Protein 8S4E (pdb70)

Nearest PDB structures (foldseek):
  1rjj-assembly1_B  TM=7.702E-01  e=9.246E-14  Arabidopsis thaliana
  1q53-assembly1_B  TM=8.205E-01  e=3.947E-10  Arabidopsis thaliana
  5b0d-assembly1_B  TM=8.545E-01  e=2.606E-09  Cannabis sativa
  2qyc-assembly1_A  TM=8.093E-01  e=1.841E-08  Bordetella bronchiseptica RB50
  3bgu-assembly1_A  TM=8.408E-01  e=7.088E-08  Thermobifida fusca YX

Secondary structure (DSSP, 8-state):
--EEEEEEEEE-TT--HHHHHHHHHHHHTT-TT--EEEEEE-SSS-HHHHTT--EEEEEEESSHHHHHHHHT-HHHHHHHHHHHTTEEEEEEEEEE-EEEE--/-EEEEEEEEEEEE-TT--HHHHHHHHHHHHHH-TT--EEEEEE-SSS-HHHHTT--EEEEEEESSHHHHHHHHT-HHHHHHHHHHHTTEEEEEEEEEEEEEEE-SS-S-HHHHHGGGSPP--

Solvent-accessible surface area: 12055 Å² total; per-residue (Å²): 88,23,8,14,16,9,4,2,0,67,14,86,115,130,21,52,35,123,127,29,10,94,30,3,50,81,4,0,71,133,16,121,33,0,56,28,1,38,48,1,89,4,88,132,25,104,112,155,82,16,66,27,2,30,10,1,14,8,3,23,1,118,71,115,115,25,21,81,84,4,47,55,68,101,73,25,79,120,39,43,64,68,19,93,64,38,26,78,71,28,3,16,1,24,4,96,10,38,64,52,54,82,150,78,74,43,9,8,14,18,3,14,1,0,58,17,101,134,136,22,140,40,116,117,24,18,70,26,6,64,85,8,0,83,114,7,119,31,1,62,23,1,31,41,2,81,4,92,90,31,110,106,158,79,5,65,15,2,29,9,0,6,3,11,28,2,122,72,94,113,26,21,84,80,4,46,55,58,101,58,22,80,118,37,46,71,63,22,93,68,39,23,86,69,24,1,14,0,21,6,78,4,24,19,49,58,45,93,104,120,67,19,82,74,38,70,106,129,195,62,131,90,97,167,215

Organism: Brassica campestris (NCBI:txid3711)

Radius of gyration: 17.69 Å; Cα contacts (8 Å, |Δi|>4): 402; chains: 2; bounding box: 41×50×48 Å

Sequence (225 aa):
SGFKHLVVVKFKEDAKVDEILKGLENLVSQIDSVKSFEWGEDNESHEMLRQGFTHAFSMTFENKDAYVSFTGHPLHVEFSAAFTAVIDKIVVMDFTVAAVKSPATSGFKHLVVVKFKEDAKVDEILKGLENLVSQIDSVKSFEWGEDNESHEMLRQGFTHAFSMTFENKDAYVSFTGHPLHVEFSAAFTAVIDKIVVMDFTVAAVKSPVVVAPAAALEWSHPQFE

InterPro domains:
  IPR011008 Dimeric alpha-beta barrel [SSF54909] (5-105)
  IPR013097 Stress responsive alpha+beta-barrel [PF07876] (7-100)
  IPR013097 Stress responsive alpha+beta-barrel [PS51502] (6-98)
  IPR013097 Stress responsive alpha+beta-barrel [SM00886] (6-100)
  IPR044662 Stress-response A/B barrel domain-containing protein HS1/DABB1-like [PTHR33178] (5-101)

B-factor: mean 41.95, std 11.07, range [20.11, 101.14]

Foldseek 3Di:
DAKKKKKWFAWDPPDPVVVLVVVVVVVLVVDVQFPDKDKDFDPDDDCVVSVRTTMMMMTGGRYPVSVVVVCVPPVVVVSVVVRVVTTPDMDIDMGDDDDDDDD/DFLFKKKKKWFAWPPPDPVVVLVVLVVVLLVPDPQFPDKDKAFDPDDDCVVSVRTTMMMMTGGRYPVSVVVVCPDVSNVVSVVVRVVTTPDMDIDMGTDDCDDDPDDRDVCVVCVVVPDDPD

Structure (mmCIF, N/CA/C/O backbone):
data_8S4E
#
_entry.id   8S4E
#
_cell.length_a   92.370
_cell.length_b   92.370
_cell.length_c   70.860
_cell.angle_alpha   90.00
_cell.angle_beta   90.00
_cell.angle_gamma   120.00
#
_symmetry.space_group_name_H-M   'P 32 2 1'
#
loop_
_entity.id
_entity.type
_entity.pdbx_description
1 polymer 'Genome assembly, chromosome: A10'
2 water water
#
loop_
_atom_site.group_PDB
_atom_site.id
_atom_site.type_symbol
_atom_site.label_atom_id
_atom_site.label_alt_id
_atom_site.label_comp_id
_atom_site.label_asym_id
_atom_site.label_entity_id
_atom_site.label_seq_id
_atom_site.pdbx_PDB_ins_code
_atom_site.Cartn_x
_atom_site.Cartn_y
_atom_site.Cartn_z
_atom_site.occupancy
_atom_site.B_iso_or_equiv
_atom_site.auth_seq_id
_atom_site.auth_comp_id
_atom_site.auth_asym_id
_atom_site.auth_atom_id
_atom_site.pdbx_PDB_model_num
ATOM 1 N N . SER A 1 4 ? 27.118 -5.790 -9.156 1.00 69.62 4 SER A N 1
ATOM 2 C CA . SER A 1 4 ? 28.263 -5.263 -9.948 1.00 66.09 4 SER A CA 1
ATOM 3 C C . SER A 1 4 ? 28.547 -6.165 -11.162 1.00 59.00 4 SER A C 1
ATOM 4 O O . SER A 1 4 ? 29.687 -6.240 -11.626 1.00 70.25 4 SER A O 1
ATOM 6 N N . GLY A 1 5 ? 27.518 -6.893 -11.643 1.00 43.94 5 GLY A N 1
ATOM 7 C CA . GLY A 1 5 ? 27.574 -7.620 -12.909 1.00 40.20 5 GLY A CA 1
ATOM 8 C C . GLY A 1 5 ? 28.044 -9.074 -12.788 1.00 39.44 5 GLY A C 1
ATOM 9 O O . GLY A 1 5 ? 27.874 -9.715 -11.765 1.00 38.13 5 GLY A O 1
ATOM 10 N N . PHE A 1 6 ? 28.610 -9.611 -13.871 1.00 37.53 6 PHE A N 1
ATOM 11 C CA . PHE A 1 6 ? 29.024 -10.996 -13.944 1.00 33.59 6 PHE A CA 1
ATOM 12 C C . PHE A 1 6 ? 30.525 -10.995 -14.243 1.00 35.83 6 PHE A C 1
ATOM 13 O O . PHE A 1 6 ? 30.981 -10.314 -15.170 1.00 34.86 6 PHE A O 1
ATOM 21 N N . LYS A 1 7 ? 31.282 -11.764 -13.454 1.00 32.88 7 LYS A N 1
ATOM 22 C CA . LYS A 1 7 ? 32.729 -11.779 -13.570 1.00 32.34 7 LYS A CA 1
ATOM 23 C C . LYS A 1 7 ? 33.227 -13.127 -14.088 1.00 34.61 7 LYS A C 1
ATOM 24 O O . LYS A 1 7 ? 32.746 -14.189 -13.686 1.00 35.74 7 LYS A O 1
ATOM 30 N N . HIS A 1 8 ? 34.239 -13.028 -14.948 1.00 29.91 8 HIS A N 1
ATOM 31 C CA . HIS A 1 8 ? 35.046 -14.119 -15.432 1.00 29.06 8 HIS A CA 1
ATOM 32 C C . HIS A 1 8 ? 36.450 -13.937 -14.878 1.00 30.89 8 HIS A C 1
ATOM 33 O O . HIS A 1 8 ? 37.138 -12.998 -15.275 1.00 27.83 8 HIS A O 1
ATOM 40 N N . LEU A 1 9 ? 36.827 -14.827 -13.955 1.00 29.82 9 LEU A N 1
ATOM 41 C CA . LEU A 1 9 ? 38.067 -14.733 -13.207 1.00 29.50 9 LEU A CA 1
ATOM 42 C C . LEU A 1 9 ? 38.972 -15.896 -13.590 1.00 29.56 9 LEU A C 1
ATOM 43 O O . LEU A 1 9 ? 38.549 -17.065 -13.591 1.00 29.56 9 LEU A O 1
ATOM 48 N N . VAL A 1 10 ? 40.226 -15.562 -13.879 1.00 28.73 10 VAL A N 1
ATOM 49 C CA . VAL A 1 10 ? 41.218 -16.539 -14.298 1.00 31.51 10 VAL A CA 1
ATOM 50 C C . VAL A 1 10 ? 42.471 -16.340 -13.479 1.00 36.02 10 VAL A C 1
ATOM 51 O O . VAL A 1 10 ? 43.003 -15.221 -13.449 1.00 36.88 10 VAL A O 1
ATOM 55 N N . VAL A 1 11 ? 42.925 -17.433 -12.843 1.00 32.16 11 VAL A N 1
ATOM 56 C CA . VAL A 1 11 ? 44.196 -17.446 -12.150 1.00 31.08 11 VAL A CA 1
ATOM 57 C C . VAL A 1 11 ? 45.109 -18.474 -12.807 1.00 31.26 11 VAL A C 1
ATOM 58 O O . VAL A 1 11 ? 44.655 -19.579 -13.081 1.00 27.74 11 VAL A O 1
ATOM 62 N N . VAL A 1 12 ? 46.365 -18.092 -13.103 1.00 29.14 12 VAL A N 1
ATOM 63 C CA . VAL A 1 12 ? 47.193 -18.927 -13.956 1.00 30.63 12 VAL A CA 1
ATOM 64 C C . VAL A 1 12 ? 48.643 -18.909 -13.497 1.00 33.07 12 VAL A C 1
ATOM 65 O O . VAL A 1 12 ? 49.138 -17.942 -12.895 1.00 32.84 12 VAL A O 1
ATOM 69 N N . LYS A 1 13 ? 49.313 -19.994 -13.895 1.00 29.74 13 LYS A N 1
ATOM 70 C CA . LYS A 1 13 ? 50.762 -20.076 -13.911 1.00 31.63 13 LYS A CA 1
ATOM 71 C C . LYS A 1 13 ? 51.174 -20.372 -15.348 1.00 32.53 13 LYS A C 1
ATOM 72 O O . LYS A 1 13 ? 50.670 -21.318 -15.947 1.00 33.89 13 LYS A O 1
ATOM 78 N N . PHE A 1 14 ? 52.109 -19.565 -15.857 1.00 33.38 14 PHE A N 1
ATOM 79 C CA . PHE A 1 14 ? 52.619 -19.673 -17.211 1.00 35.11 14 PHE A CA 1
ATOM 80 C C . PHE A 1 14 ? 53.761 -20.684 -17.262 1.00 39.14 14 PHE A C 1
ATOM 81 O O . PHE A 1 14 ? 54.447 -20.899 -16.275 1.00 36.14 14 PHE A O 1
ATOM 89 N N . LYS A 1 15 ? 53.952 -21.305 -18.426 1.00 41.08 15 LYS A N 1
ATOM 90 C CA . LYS A 1 15 ? 55.134 -22.111 -18.714 1.00 44.31 15 LYS A CA 1
ATOM 91 C C . LYS A 1 15 ? 56.373 -21.246 -18.570 1.00 40.90 15 LYS A C 1
ATOM 92 O O . LYS A 1 15 ? 56.299 -20.045 -18.799 1.00 36.05 15 LYS A O 1
ATOM 98 N N . GLU A 1 16 ? 57.497 -21.896 -18.244 1.00 44.93 16 GLU A N 1
ATOM 99 C CA . GLU A 1 16 ? 58.767 -21.244 -17.933 1.00 46.69 16 GLU A CA 1
ATOM 100 C C . GLU A 1 16 ? 59.233 -20.336 -19.069 1.00 46.48 16 GLU A C 1
ATOM 101 O O . GLU A 1 16 ? 59.871 -19.320 -18.827 1.00 52.03 16 GLU A O 1
ATOM 103 N N . ASP A 1 17 ? 58.933 -20.686 -20.312 1.00 45.33 17 ASP A N 1
ATOM 104 C CA . ASP A 1 17 ? 59.479 -19.941 -21.438 1.00 55.14 17 ASP A CA 1
ATOM 105 C C . ASP A 1 17 ? 58.456 -18.972 -22.038 1.00 48.65 17 ASP A C 1
ATOM 106 O O . ASP A 1 17 ? 58.724 -18.362 -23.059 1.00 46.60 17 ASP A O 1
ATOM 111 N N . ALA A 1 18 ? 57.286 -18.808 -21.418 1.00 43.38 18 ALA A N 1
ATOM 112 C CA . ALA A 1 18 ? 56.241 -17.992 -22.027 1.00 41.01 18 ALA A CA 1
ATOM 113 C C . ALA A 1 18 ? 56.672 -16.525 -22.043 1.00 39.32 18 ALA A C 1
ATOM 114 O O . ALA A 1 18 ? 57.307 -16.058 -21.114 1.00 47.27 18 ALA A O 1
ATOM 116 N N . LYS A 1 19 ? 56.266 -15.783 -23.072 1.00 43.94 19 LYS A N 1
ATOM 117 C CA . LYS A 1 19 ? 56.526 -14.355 -23.173 1.00 43.49 19 LYS A CA 1
ATOM 118 C C . LYS A 1 19 ? 55.346 -13.597 -22.55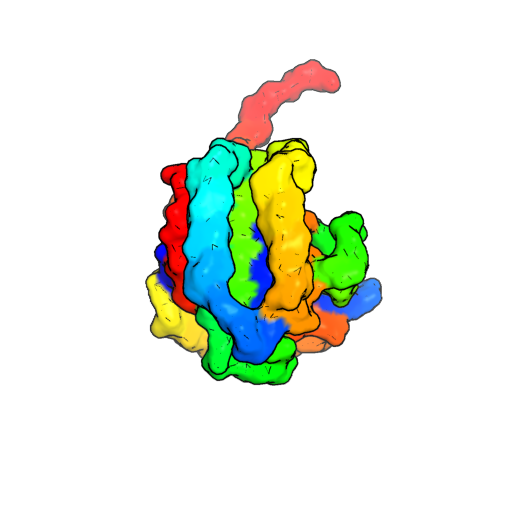1 1.00 37.50 19 LYS A C 1
ATOM 119 O O . LYS A 1 19 ? 54.421 -13.168 -23.242 1.00 37.21 19 LYS A O 1
ATOM 121 N N . VAL A 1 20 ? 55.379 -13.468 -21.233 1.00 35.16 20 VAL A N 1
ATOM 122 C CA . VAL A 1 20 ? 54.215 -13.098 -20.453 1.00 37.28 20 VAL A CA 1
ATOM 123 C C . VAL A 1 20 ? 53.772 -11.673 -20.772 1.00 37.62 20 VAL A C 1
ATOM 124 O O . VAL A 1 20 ? 52.574 -11.406 -20.947 1.00 36.68 20 VAL A O 1
ATOM 128 N N . ASP A 1 21 ? 54.748 -10.776 -20.905 1.00 41.21 21 ASP A N 1
ATOM 129 C CA . ASP A 1 21 ? 54.470 -9.386 -21.250 1.00 43.60 21 ASP A CA 1
ATOM 130 C C . ASP A 1 21 ? 53.701 -9.295 -22.565 1.00 40.42 21 ASP A C 1
ATOM 131 O O . ASP A 1 21 ? 52.739 -8.533 -22.660 1.00 35.69 21 ASP A O 1
ATOM 136 N N . GLU A 1 22 ? 54.138 -10.065 -23.579 1.00 34.65 22 GLU A N 1
ATOM 137 C CA . GLU A 1 22 ? 53.465 -10.035 -24.862 1.00 38.70 22 GLU A CA 1
ATOM 138 C C . GLU A 1 22 ? 52.064 -10.642 -24.762 1.00 33.38 22 GLU A C 1
ATOM 139 O O . GLU A 1 22 ? 51.121 -10.181 -25.406 1.00 32.84 22 GLU A O 1
ATOM 145 N N . ILE A 1 23 ? 51.943 -11.698 -23.955 1.00 32.87 23 ILE A N 1
ATOM 146 C CA . ILE A 1 23 ? 50.666 -12.369 -23.853 1.00 34.05 23 ILE A CA 1
ATOM 147 C C . ILE A 1 23 ? 49.668 -11.389 -23.238 1.00 34.27 23 ILE A C 1
ATOM 148 O O . ILE A 1 23 ? 48.533 -11.264 -23.706 1.00 33.22 23 ILE A O 1
ATOM 153 N N . LEU A 1 24 ? 50.118 -10.681 -22.191 1.00 35.77 24 LEU A N 1
ATOM 154 C CA . LEU A 1 24 ? 49.247 -9.743 -21.500 1.00 37.41 24 LEU A CA 1
ATOM 155 C C . LEU A 1 24 ? 48.885 -8.556 -22.392 1.00 33.21 24 LEU A C 1
ATOM 156 O O . LEU A 1 24 ? 47.722 -8.142 -22.394 1.00 31.96 24 LEU A O 1
ATOM 161 N N . LYS A 1 25 ? 49.839 -8.069 -23.185 1.00 33.05 25 LYS A N 1
ATOM 162 C CA . LYS A 1 25 ? 49.532 -7.029 -24.158 1.00 34.83 25 LYS A CA 1
ATOM 163 C C . LYS A 1 25 ? 48.459 -7.525 -25.126 1.00 32.81 25 LYS A C 1
ATOM 164 O O . LYS A 1 25 ? 47.534 -6.788 -25.457 1.00 33.18 25 LYS A O 1
ATOM 168 N N . GLY A 1 26 ? 48.546 -8.803 -25.526 1.00 32.46 26 GLY A N 1
ATOM 169 C CA . GLY A 1 26 ? 47.559 -9.377 -26.427 1.00 29.98 26 GLY A CA 1
ATOM 170 C C . GLY A 1 26 ? 46.153 -9.364 -25.832 1.00 31.26 26 GLY A C 1
ATOM 171 O O . GLY A 1 26 ? 45.168 -9.023 -26.490 1.00 30.42 26 GLY A O 1
ATOM 172 N N . LEU A 1 27 ? 46.060 -9.719 -24.555 1.00 31.19 27 LEU A N 1
ATOM 173 C CA . LEU A 1 27 ? 44.762 -9.760 -23.887 1.00 30.24 27 LEU A CA 1
ATOM 174 C C . LEU A 1 27 ? 44.161 -8.361 -23.717 1.00 32.53 27 LEU A C 1
ATOM 175 O O . LEU A 1 27 ? 42.947 -8.157 -23.894 1.00 29.01 27 LEU A O 1
ATOM 180 N N . GLU A 1 28 ? 45.028 -7.409 -23.349 1.00 31.37 28 GLU A N 1
ATOM 181 C CA . GLU A 1 28 ? 44.628 -6.004 -23.264 1.00 34.11 28 GLU A CA 1
ATOM 182 C C . GLU A 1 28 ? 44.079 -5.541 -24.605 1.00 32.11 28 GLU A C 1
ATOM 183 O O . GLU A 1 28 ? 43.011 -4.924 -24.667 1.00 30.57 28 GLU A O 1
ATOM 189 N N . ASN A 1 29 ? 44.762 -5.928 -25.684 1.00 32.53 29 ASN A N 1
ATOM 190 C CA . ASN A 1 29 ? 44.284 -5.559 -27.002 1.00 32.59 29 ASN A CA 1
ATOM 191 C C . ASN A 1 29 ? 42.939 -6.222 -27.300 1.00 34.11 29 ASN A C 1
ATOM 192 O O . ASN A 1 29 ? 42.051 -5.588 -27.861 1.00 37.50 29 ASN A O 1
ATOM 197 N N . LEU A 1 30 ? 42.765 -7.490 -26.921 1.00 29.78 30 LEU A N 1
ATOM 198 C CA . LEU A 1 30 ? 41.489 -8.148 -27.198 1.00 28.77 30 LEU A CA 1
ATOM 199 C C . LEU A 1 30 ? 40.303 -7.403 -26.576 1.00 29.45 30 LEU A C 1
ATOM 200 O O . LEU A 1 30 ? 39.268 -7.138 -27.194 1.00 32.00 30 LEU A O 1
ATOM 205 N N . VAL A 1 31 ? 40.434 -7.145 -25.272 1.00 27.35 31 VAL A N 1
ATOM 206 C CA . VAL A 1 31 ? 39.325 -6.626 -24.490 1.00 31.14 31 VAL A CA 1
ATOM 207 C C . VAL A 1 31 ? 38.967 -5.194 -24.906 1.00 29.06 31 VAL A C 1
ATOM 208 O O . VAL A 1 31 ? 37.795 -4.789 -24.862 1.00 29.67 31 VAL A O 1
ATOM 212 N N . SER A 1 32 ? 39.980 -4.447 -25.351 1.00 29.19 32 SER A N 1
ATOM 213 C CA . SER A 1 32 ? 39.778 -3.072 -25.779 1.00 33.42 32 SER A CA 1
ATOM 214 C C . SER A 1 32 ? 38.886 -2.973 -27.022 1.00 34.81 32 SER A C 1
ATOM 215 O O . SER A 1 32 ? 38.485 -1.868 -27.358 1.00 31.94 32 SER A O 1
ATOM 218 N N . GLN A 1 33 ? 38.605 -4.096 -27.709 1.00 31.08 33 GLN A N 1
ATOM 219 C CA . GLN A 1 33 ? 37.921 -4.057 -28.998 1.00 31.29 33 GLN A CA 1
ATOM 220 C C . GLN A 1 33 ? 36.528 -4.669 -28.933 1.00 32.49 33 GLN A C 1
ATOM 221 O O . GLN A 1 33 ? 35.906 -4.834 -29.982 1.00 30.06 33 GLN A O 1
ATOM 227 N N . ILE A 1 34 ? 36.078 -5.070 -27.738 1.00 31.00 34 ILE A N 1
ATOM 228 C CA . ILE A 1 34 ? 34.836 -5.816 -27.599 1.00 32.01 34 ILE A CA 1
ATOM 229 C C . ILE A 1 34 ? 33.966 -5.101 -26.574 1.00 32.82 34 ILE A C 1
ATOM 230 O O . ILE A 1 34 ? 34.279 -5.047 -25.392 1.00 35.14 34 ILE A O 1
ATOM 235 N N . ASP A 1 35 ? 32.861 -4.539 -27.035 1.00 34.91 35 ASP A N 1
ATOM 236 C CA . ASP A 1 35 ? 32.085 -3.635 -26.207 1.00 36.65 35 ASP A CA 1
ATOM 237 C C . ASP A 1 35 ? 31.509 -4.342 -24.975 1.00 35.67 35 ASP A C 1
ATOM 238 O O . ASP A 1 35 ? 31.351 -3.711 -23.936 1.00 37.12 35 ASP A O 1
ATOM 243 N N . SER A 1 36 ? 31.193 -5.630 -25.082 1.00 36.55 36 SER A N 1
ATOM 244 C CA . SER A 1 36 ? 30.530 -6.361 -24.007 1.00 39.12 36 SER A CA 1
ATOM 245 C C . SER A 1 36 ? 31.430 -6.529 -22.777 1.00 37.44 36 SER A C 1
ATOM 246 O O . SER A 1 36 ? 30.948 -6.741 -21.662 1.00 36.17 36 SER A O 1
ATOM 249 N N . VAL A 1 37 ? 32.745 -6.446 -22.968 1.00 34.32 37 VAL A N 1
ATOM 250 C CA . VAL A 1 37 ? 33.665 -6.450 -21.842 1.00 33.98 37 VAL A CA 1
ATOM 251 C C . VAL A 1 37 ? 33.649 -5.067 -21.188 1.00 34.80 37 VAL A C 1
ATOM 252 O O . VAL A 1 37 ? 34.266 -4.141 -21.702 1.00 31.38 37 VAL A O 1
ATOM 256 N N . LYS A 1 38 ? 33.062 -4.967 -19.991 1.00 33.79 38 LYS A N 1
ATOM 257 C CA . LYS A 1 38 ? 32.903 -3.690 -19.316 1.00 34.14 38 LYS A CA 1
ATOM 258 C C . LYS A 1 38 ? 34.164 -3.304 -18.565 1.00 35.00 38 LYS A C 1
ATOM 259 O O . LYS A 1 38 ? 34.542 -2.137 -18.571 1.00 34.13 38 LYS A O 1
ATOM 265 N N . SER A 1 39 ? 34.797 -4.291 -17.929 1.00 30.76 39 SER A N 1
ATOM 266 C CA . SER A 1 39 ? 36.013 -4.080 -17.175 1.00 34.01 39 SER A CA 1
ATOM 267 C C . SER A 1 39 ? 36.980 -5.217 -17.442 1.00 32.72 39 SER A C 1
ATOM 268 O O . SER A 1 39 ? 36.573 -6.357 -17.641 1.00 33.05 39 SER A O 1
ATOM 271 N N . PHE A 1 40 ? 38.256 -4.875 -17.314 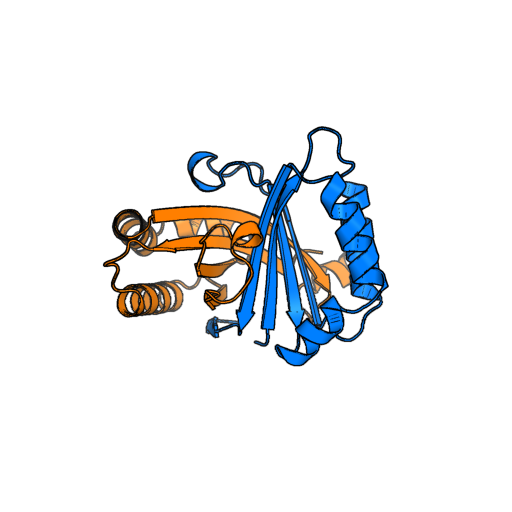1.00 30.02 40 PHE A N 1
ATOM 272 C CA . PHE A 1 40 ? 39.336 -5.814 -17.386 1.00 29.84 40 PHE A CA 1
ATOM 273 C C . PHE A 1 40 ? 40.440 -5.285 -16.492 1.00 32.66 40 PHE A C 1
ATOM 274 O O . PHE A 1 40 ? 40.792 -4.099 -16.545 1.00 32.39 40 PHE A O 1
ATOM 282 N N . GLU A 1 41 ? 40.991 -6.172 -15.670 1.00 31.59 41 GLU A N 1
ATOM 283 C CA . GLU A 1 41 ? 42.177 -5.861 -14.901 1.00 31.90 41 GLU A CA 1
ATOM 284 C C . GLU A 1 41 ? 42.994 -7.140 -14.736 1.00 32.11 41 GLU A C 1
ATOM 285 O O . GLU A 1 41 ? 42.506 -8.268 -14.890 1.00 30.81 41 GLU A O 1
ATOM 291 N N . TRP A 1 42 ? 44.248 -6.959 -14.363 1.00 31.07 42 TRP A N 1
ATOM 292 C CA . TRP A 1 42 ? 45.073 -8.096 -14.035 1.00 31.60 42 TRP A CA 1
ATOM 293 C C . TRP A 1 42 ? 46.129 -7.681 -13.020 1.00 32.40 42 TRP A C 1
ATOM 294 O O . TRP A 1 42 ? 46.287 -6.510 -12.705 1.00 31.88 42 TRP A O 1
ATOM 305 N N . GLY A 1 43 ? 46.819 -8.671 -12.485 1.00 30.96 43 GLY A N 1
ATOM 306 C CA . GLY A 1 43 ? 47.972 -8.439 -11.652 1.00 34.55 43 GLY A CA 1
ATOM 307 C C . GLY A 1 43 ? 48.871 -9.670 -11.605 1.00 37.34 43 GLY A C 1
ATOM 308 O O . GLY A 1 43 ? 48.475 -10.783 -11.979 1.00 33.14 43 GLY A O 1
ATOM 309 N N . GLU A 1 44 ? 50.066 -9.420 -11.092 1.00 35.02 44 GLU A N 1
ATOM 310 C CA . GLU A 1 44 ? 51.082 -10.431 -10.905 1.00 38.95 44 GLU A CA 1
ATOM 311 C C . GLU A 1 44 ? 51.461 -10.485 -9.427 1.00 37.41 44 GLU A C 1
ATOM 312 O O . GLU A 1 44 ? 51.670 -9.461 -8.778 1.00 35.26 44 GLU A O 1
ATOM 318 N N . ASP A 1 45 ? 51.572 -11.703 -8.904 1.00 34.20 45 ASP A N 1
ATOM 319 C CA . ASP A 1 45 ? 52.035 -11.928 -7.550 1.00 35.27 45 ASP A CA 1
ATOM 320 C C . ASP A 1 45 ? 53.006 -13.102 -7.577 1.00 38.34 45 ASP A C 1
ATOM 321 O O . ASP A 1 45 ? 52.588 -14.271 -7.692 1.00 34.38 45 ASP A O 1
ATOM 326 N N . ASN A 1 46 ? 54.294 -12.793 -7.439 1.00 37.94 46 ASN A N 1
ATOM 327 C CA . ASN A 1 46 ? 55.266 -13.862 -7.233 1.00 47.18 46 ASN A CA 1
ATOM 328 C C . ASN A 1 46 ? 56.028 -13.645 -5.923 1.00 42.89 46 ASN A C 1
ATOM 329 O O . ASN A 1 46 ? 57.107 -14.182 -5.766 1.00 49.62 46 ASN A O 1
ATOM 334 N N . GLU A 1 47 ? 55.423 -12.917 -4.988 1.00 44.05 47 GLU A N 1
ATOM 335 C CA . GLU A 1 47 ? 56.019 -12.554 -3.712 1.00 49.66 47 GLU A CA 1
ATOM 336 C C . GLU A 1 47 ? 55.303 -13.217 -2.527 1.00 49.16 47 GLU A C 1
ATOM 337 O O . GLU A 1 47 ? 55.936 -13.591 -1.546 1.00 50.24 47 GLU A O 1
ATOM 343 N N . SER A 1 48 ? 53.979 -13.346 -2.561 1.00 38.51 48 SER A N 1
ATOM 344 C CA . SER A 1 48 ? 53.270 -13.839 -1.389 1.00 38.68 48 SER A CA 1
ATOM 345 C C . SER A 1 48 ? 53.591 -15.324 -1.136 1.00 40.13 48 SER A C 1
ATOM 346 O O . SER A 1 48 ? 54.171 -16.001 -1.963 1.00 40.97 48 SER A O 1
ATOM 349 N N . HIS A 1 49 ? 53.181 -15.845 0.022 1.00 37.85 49 HIS A N 1
ATOM 350 C CA . HIS A 1 49 ? 53.553 -17.235 0.421 1.00 40.15 49 HIS A CA 1
ATOM 351 C C . HIS A 1 49 ? 53.125 -18.297 -0.597 1.00 41.23 49 HIS A C 1
ATOM 352 O O . HIS A 1 49 ? 51.959 -18.322 -1.013 1.00 39.80 49 HIS A O 1
ATOM 359 N N . GLU A 1 50 ? 54.039 -19.211 -0.905 1.00 37.70 50 GLU A N 1
ATOM 360 C CA . GLU A 1 50 ? 53.796 -20.257 -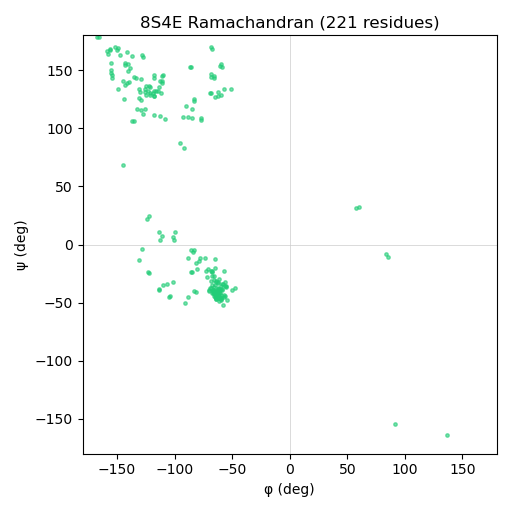1.927 1.00 41.37 50 GLU A CA 1
ATOM 361 C C . GLU A 1 50 ? 52.795 -21.296 -1.419 1.00 43.01 50 GLU A C 1
ATOM 362 O O . GLU A 1 50 ? 52.102 -21.896 -2.237 1.00 57.52 50 GLU A O 1
ATOM 368 N N . MET A 1 51 ? 52.726 -21.494 -0.115 1.00 41.15 51 MET A N 1
ATOM 369 C CA . MET A 1 51 ? 51.812 -22.530 0.404 1.00 51.94 51 MET A CA 1
ATOM 370 C C . MET A 1 51 ? 50.370 -22.009 0.287 1.00 55.34 51 MET A C 1
ATOM 371 O O . MET A 1 51 ? 49.437 -22.804 0.478 1.00 59.22 51 MET A O 1
ATOM 376 N N . LEU A 1 52 ? 50.208 -20.722 -0.009 1.00 46.74 52 LEU A N 1
ATOM 377 C CA . LEU A 1 52 ? 48.860 -20.118 -0.117 1.00 42.66 52 LEU A CA 1
ATOM 378 C C . LEU A 1 52 ? 48.560 -19.774 -1.582 1.00 35.25 52 LEU A C 1
ATOM 379 O O . LEU A 1 52 ? 47.407 -19.912 -1.983 1.00 40.86 52 LEU A O 1
ATOM 384 N N . ARG A 1 53 ? 49.575 -19.369 -2.337 1.00 33.85 53 ARG A N 1
ATOM 385 C CA . ARG A 1 53 ? 49.396 -19.010 -3.765 1.00 38.16 53 ARG A CA 1
ATOM 386 C C . ARG A 1 53 ? 49.460 -20.266 -4.645 1.00 36.91 53 ARG A C 1
ATOM 387 O O . ARG A 1 53 ? 48.942 -20.228 -5.765 1.00 31.80 53 ARG A O 1
ATOM 395 N N . GLN A 1 54 ? 50.118 -21.313 -4.156 1.00 35.58 54 GLN A N 1
ATOM 396 C CA . GLN A 1 54 ? 50.208 -22.598 -4.894 1.00 35.83 54 GLN A CA 1
ATOM 397 C C . GLN A 1 54 ? 50.895 -22.380 -6.245 1.00 31.77 54 GLN A C 1
ATOM 398 O O . GLN A 1 54 ? 50.524 -23.063 -7.193 1.00 34.02 54 GLN A O 1
ATOM 404 N N . GLY A 1 55 ? 51.825 -21.435 -6.331 1.00 34.31 55 GLY A N 1
ATOM 405 C CA . GLY A 1 55 ? 52.574 -21.330 -7.569 1.00 36.64 55 GLY A CA 1
ATOM 406 C C . GLY A 1 55 ? 51.879 -20.486 -8.646 1.00 38.79 55 GLY A C 1
ATOM 407 O O . GLY A 1 55 ? 52.504 -20.186 -9.661 1.00 36.51 55 GLY A O 1
ATOM 408 N N . PHE A 1 56 ? 50.599 -20.116 -8.468 1.00 34.73 56 PHE A N 1
ATOM 409 C CA . PHE A 1 56 ? 49.941 -19.237 -9.427 1.00 33.40 56 PHE A CA 1
ATOM 410 C C . PHE A 1 56 ? 50.639 -17.878 -9.372 1.00 32.52 56 PHE A C 1
ATOM 411 O O . PHE A 1 56 ? 51.047 -17.478 -8.302 1.00 32.11 56 PHE A O 1
ATOM 419 N N . THR A 1 57 ? 50.756 -17.172 -10.510 1.00 32.17 57 THR A N 1
ATOM 420 C CA . THR A 1 57 ? 51.493 -15.916 -10.568 1.00 32.27 57 THR A CA 1
ATOM 421 C C . THR A 1 57 ? 50.667 -14.741 -11.082 1.00 34.02 57 THR A C 1
ATOM 422 O O . THR A 1 57 ? 51.032 -13.593 -10.810 1.00 32.71 57 THR A O 1
ATOM 426 N N . HIS A 1 58 ? 49.606 -15.002 -11.857 1.00 30.92 58 HIS A N 1
ATOM 427 C CA . HIS A 1 58 ? 48.851 -13.938 -12.486 1.00 30.22 58 HIS A CA 1
ATOM 428 C C . HIS A 1 58 ? 47.379 -14.230 -12.302 1.00 32.38 58 HIS A C 1
ATOM 429 O O . HIS A 1 58 ? 46.955 -15.390 -12.311 1.00 30.71 58 HIS A O 1
ATOM 436 N N . ALA A 1 59 ? 46.626 -13.146 -12.110 1.00 30.61 59 ALA A N 1
ATOM 437 C CA . ALA A 1 59 ? 45.181 -13.216 -12.055 1.00 28.92 59 ALA A CA 1
ATOM 438 C C . ALA A 1 59 ? 44.623 -12.169 -13.012 1.00 30.27 59 ALA A C 1
ATOM 439 O O . ALA A 1 59 ? 45.183 -11.084 -13.125 1.00 30.74 59 ALA A O 1
ATOM 441 N N . PHE A 1 60 ? 43.536 -12.497 -13.695 1.00 30.57 60 PHE A N 1
ATOM 442 C CA . PHE A 1 60 ? 42.842 -11.461 -14.421 1.00 32.77 60 PHE A CA 1
ATOM 443 C C . PHE A 1 60 ? 41.351 -11.690 -14.359 1.00 32.63 60 PHE A C 1
ATOM 444 O O . PHE A 1 60 ? 40.863 -12.803 -14.164 1.00 29.44 60 PHE A O 1
ATOM 452 N N . SER A 1 61 ? 40.619 -10.591 -14.504 1.00 31.04 61 SER A N 1
ATOM 453 C CA . SER A 1 61 ? 39.182 -10.682 -14.455 1.00 34.17 61 SER A CA 1
ATOM 454 C C . SER A 1 61 ? 38.567 -9.713 -15.446 1.00 36.08 61 SER A C 1
ATOM 455 O O . SER A 1 61 ? 39.009 -8.568 -15.616 1.00 34.13 61 SER A O 1
ATOM 458 N N . MET A 1 62 ? 37.550 -10.239 -16.115 1.00 34.25 62 MET A N 1
ATOM 459 C CA . MET A 1 62 ? 36.661 -9.466 -16.960 1.00 33.28 62 MET A CA 1
ATOM 460 C C . MET A 1 62 ? 35.283 -9.402 -16.321 1.00 33.54 62 MET A C 1
ATOM 461 O O . MET A 1 62 ? 34.777 -10.384 -15.784 1.00 34.56 62 MET A O 1
ATOM 466 N N . THR A 1 63 ? 34.653 -8.243 -16.425 1.00 31.24 63 THR A N 1
ATOM 467 C CA . THR A 1 63 ? 33.296 -8.088 -15.945 1.00 32.41 63 THR A CA 1
ATOM 468 C C . THR A 1 63 ? 32.386 -7.734 -17.100 1.00 33.06 63 THR A C 1
ATOM 469 O O . THR A 1 63 ? 32.770 -6.977 -17.998 1.00 35.46 63 THR A O 1
ATOM 473 N N . PHE A 1 64 ? 31.185 -8.289 -17.026 1.00 33.76 64 PHE A N 1
ATOM 474 C CA . PHE A 1 64 ? 30.133 -8.141 -18.017 1.00 35.74 64 PHE A CA 1
ATOM 475 C C . PHE A 1 64 ? 28.876 -7.681 -17.291 1.00 36.79 64 PHE A C 1
ATOM 476 O O . PHE A 1 64 ? 28.766 -7.813 -16.072 1.00 34.92 64 PHE A O 1
ATOM 484 N N . GLU A 1 65 ? 27.936 -7.125 -18.042 1.00 37.40 65 GLU A N 1
ATOM 485 C CA . GLU A 1 65 ? 26.699 -6.627 -17.458 1.00 43.87 65 GLU A CA 1
ATOM 486 C C . GLU A 1 65 ? 25.867 -7.766 -16.890 1.00 40.44 65 GLU A C 1
ATOM 487 O O . GLU A 1 65 ? 25.146 -7.578 -15.932 1.00 39.59 65 GLU A O 1
ATOM 493 N N . ASN A 1 66 ? 25.955 -8.955 -17.473 1.00 38.47 66 ASN A N 1
ATOM 494 C CA . ASN A 1 66 ? 25.233 -10.086 -16.920 1.00 40.10 66 ASN A CA 1
ATOM 495 C C . ASN A 1 66 ? 25.792 -11.345 -17.550 1.00 36.63 66 ASN A C 1
ATOM 496 O O . ASN A 1 66 ? 26.669 -11.262 -18.413 1.00 36.84 66 ASN A O 1
ATOM 501 N N . LYS A 1 67 ? 25.255 -12.483 -17.117 1.00 38.40 67 LYS A N 1
ATOM 502 C CA . LYS A 1 67 ? 25.719 -13.776 -17.584 1.00 38.48 67 LYS A CA 1
ATOM 503 C C . LYS A 1 67 ? 25.496 -13.932 -19.089 1.00 42.44 67 LYS A C 1
ATOM 504 O O . LYS A 1 67 ? 26.349 -14.505 -19.767 1.00 43.49 67 LYS A O 1
ATOM 510 N N . ASP A 1 68 ? 24.386 -13.412 -19.629 1.00 40.40 68 ASP A N 1
ATOM 511 C CA . ASP A 1 68 ? 24.124 -13.548 -21.059 1.00 44.15 68 ASP A CA 1
ATOM 512 C C . ASP A 1 68 ? 25.236 -12.904 -21.874 1.00 38.75 68 ASP A C 1
ATOM 513 O O . ASP A 1 68 ? 25.702 -13.497 -22.838 1.00 41.40 68 ASP A O 1
ATOM 518 N N . ALA A 1 69 ? 25.643 -11.688 -21.507 1.00 35.58 69 ALA A N 1
ATOM 519 C CA . ALA A 1 69 ? 26.720 -11.013 -22.207 1.00 36.18 69 ALA A CA 1
ATOM 520 C C . ALA A 1 69 ? 28.021 -11.827 -22.122 1.00 36.98 69 ALA A C 1
ATOM 521 O O . ALA A 1 69 ? 28.778 -11.907 -23.079 1.00 38.81 69 ALA A O 1
ATOM 523 N N . TYR A 1 70 ? 28.290 -12.459 -20.978 1.00 38.42 70 TYR A N 1
ATOM 524 C CA . TYR A 1 70 ? 29.494 -13.277 -20.863 1.00 35.46 70 TYR A CA 1
ATOM 525 C C . TYR A 1 70 ? 29.415 -14.462 -21.826 1.00 35.35 70 TYR A C 1
ATOM 526 O O . TYR A 1 70 ? 30.378 -14.781 -22.521 1.00 33.58 70 TYR A O 1
ATOM 535 N N . VAL A 1 71 ? 28.267 -15.138 -21.842 1.00 38.01 71 VAL A N 1
ATOM 536 C CA . VAL A 1 71 ? 28.130 -16.346 -22.636 1.00 43.04 71 VAL A CA 1
ATOM 537 C C . VAL A 1 71 ? 28.333 -15.988 -24.102 1.00 44.61 71 VAL A C 1
ATOM 538 O O . VAL A 1 71 ? 29.065 -16.695 -24.791 1.00 41.07 71 VAL A O 1
ATOM 542 N N . SER A 1 72 ? 27.777 -14.838 -24.538 1.00 40.04 72 SER A N 1
ATOM 543 C CA . SER A 1 72 ? 27.983 -14.394 -25.905 1.00 45.51 72 SER A CA 1
ATOM 544 C C . SER A 1 72 ? 29.450 -14.161 -26.181 1.00 41.32 72 SER A C 1
ATOM 545 O O . SER A 1 72 ? 29.952 -14.541 -27.238 1.00 42.58 72 SER A O 1
ATOM 548 N N . PHE A 1 73 ? 30.103 -13.472 -25.256 1.00 37.03 73 PHE A N 1
ATOM 549 C CA . PHE A 1 73 ? 31.517 -13.180 -25.444 1.00 37.34 73 PHE A CA 1
ATOM 550 C C . PHE A 1 73 ? 32.330 -14.472 -25.598 1.00 33.45 73 PHE A C 1
ATOM 551 O O . PHE A 1 73 ? 33.306 -14.497 -26.341 1.00 37.72 73 PHE A O 1
ATOM 559 N N . THR A 1 74 ? 31.953 -15.560 -24.915 1.00 34.21 74 THR A N 1
ATOM 560 C CA . THR A 1 74 ? 32.785 -16.758 -24.991 1.00 42.37 74 THR A CA 1
ATOM 561 C C . THR A 1 74 ? 32.734 -17.359 -26.395 1.00 39.19 74 THR A C 1
ATOM 562 O O . THR A 1 74 ? 33.673 -18.046 -26.751 1.00 46.38 74 THR A O 1
ATOM 566 N N . GLY A 1 75 ? 31.660 -17.066 -27.149 1.00 38.20 75 GLY A N 1
ATOM 567 C CA . GLY A 1 75 ? 31.507 -17.445 -28.545 1.00 41.83 75 GLY A CA 1
ATOM 568 C C . GLY A 1 75 ? 32.172 -16.484 -29.532 1.00 42.32 75 GLY A C 1
ATOM 569 O O . GLY A 1 75 ? 32.219 -16.767 -30.723 1.00 37.35 75 GLY A O 1
ATOM 570 N N . HIS A 1 76 ? 32.709 -15.353 -29.062 1.00 38.25 76 HIS A N 1
ATOM 571 C CA . HIS A 1 76 ? 33.364 -14.411 -29.957 1.00 37.33 76 HIS A CA 1
ATOM 572 C C . HIS A 1 76 ? 34.607 -15.051 -30.578 1.00 33.23 76 HIS A C 1
ATOM 573 O O . HIS A 1 76 ? 35.500 -15.504 -29.874 1.00 38.52 76 HIS A O 1
ATOM 580 N N . PRO A 1 77 ? 34.735 -15.039 -31.924 1.00 35.53 77 PRO A N 1
ATOM 581 C CA . PRO A 1 77 ? 35.810 -15.730 -32.616 1.00 34.86 77 PRO A CA 1
ATOM 582 C C . PRO A 1 77 ? 37.192 -15.306 -32.138 1.00 37.54 77 PRO A C 1
ATOM 583 O O . PRO A 1 77 ? 38.125 -16.117 -32.130 1.00 33.85 77 PRO A O 1
ATOM 587 N N . LEU A 1 78 ? 37.355 -14.023 -31.803 1.00 35.16 78 LEU A N 1
ATOM 588 C CA . LEU A 1 78 ? 38.680 -13.566 -31.408 1.00 34.49 78 LEU A CA 1
ATOM 589 C C . LEU A 1 78 ? 39.035 -14.153 -30.039 1.00 31.86 78 LEU A C 1
ATOM 590 O O . LEU A 1 78 ? 40.173 -14.453 -29.768 1.00 32.02 78 LEU A O 1
ATOM 595 N N . HIS A 1 79 ? 38.068 -14.200 -29.132 1.00 33.36 79 HIS A N 1
ATOM 596 C CA . HIS A 1 79 ? 38.242 -14.824 -27.833 1.00 34.03 79 HIS A CA 1
ATOM 597 C C . HIS A 1 79 ? 38.525 -16.322 -27.991 1.00 31.37 79 HIS A C 1
ATOM 598 O O . HIS A 1 79 ? 39.355 -16.863 -27.263 1.00 31.41 79 HIS A O 1
ATOM 605 N N . VAL A 1 80 ? 37.833 -16.982 -28.929 1.00 30.89 80 VAL A N 1
ATOM 606 C CA . VAL A 1 80 ? 38.033 -18.411 -29.105 1.00 31.85 80 VAL A CA 1
ATOM 607 C C . VAL A 1 80 ? 39.463 -18.671 -29.574 1.00 31.71 80 VAL A C 1
ATOM 608 O O . VAL A 1 80 ? 40.187 -19.521 -29.070 1.00 30.71 80 VAL A O 1
ATOM 612 N N . GLU A 1 81 ? 39.902 -17.873 -30.532 1.00 33.36 81 GLU A N 1
ATOM 613 C CA . GLU A 1 81 ? 41.241 -18.003 -31.064 1.00 35.97 81 GLU A CA 1
ATOM 614 C C . GLU A 1 81 ? 42.282 -17.659 -30.008 1.00 33.63 81 GLU A C 1
ATOM 615 O O . GLU A 1 81 ? 43.295 -18.330 -29.904 1.00 31.12 81 GLU A O 1
ATOM 621 N N . PHE A 1 82 ? 42.040 -16.608 -29.222 1.00 31.64 82 PHE A N 1
ATOM 622 C CA . PHE A 1 82 ? 42.956 -16.260 -28.143 1.00 31.60 82 PHE A CA 1
ATOM 623 C C . PHE A 1 82 ? 43.075 -17.424 -27.151 1.00 28.79 82 PHE A C 1
ATOM 624 O O . PHE A 1 82 ? 44.186 -17.767 -26.733 1.00 33.29 82 PHE A O 1
ATOM 632 N N . SER A 1 83 ? 41.917 -17.971 -26.739 1.00 27.76 83 SER A N 1
ATOM 633 C CA . SER A 1 83 ? 41.892 -19.032 -25.739 1.00 32.30 83 SER A CA 1
ATOM 634 C C . SER A 1 83 ? 42.687 -20.240 -26.222 1.00 27.63 83 SER A C 1
ATOM 635 O O . SER A 1 83 ? 43.386 -20.860 -25.436 1.00 28.98 83 SER A O 1
ATOM 638 N N . ALA A 1 84 ? 42.503 -20.593 -27.495 1.00 28.69 84 ALA A N 1
ATOM 639 C CA . ALA A 1 84 ? 43.176 -21.747 -28.069 1.00 30.76 84 ALA A CA 1
ATOM 640 C C . ALA A 1 84 ? 44.689 -21.580 -27.988 1.00 31.38 84 ALA A C 1
ATOM 641 O O . ALA A 1 84 ? 45.404 -22.465 -27.546 1.00 35.10 84 ALA A O 1
ATOM 643 N N . ALA A 1 85 ? 45.179 -20.410 -28.364 1.00 30.08 85 ALA A N 1
ATOM 644 C CA . ALA A 1 85 ? 46.597 -20.154 -28.271 1.00 29.28 85 ALA A CA 1
ATOM 645 C C . ALA A 1 85 ? 47.059 -20.092 -26.815 1.00 31.45 85 ALA A C 1
ATOM 646 O O . ALA A 1 85 ? 48.171 -20.508 -26.500 1.00 34.94 85 ALA A O 1
ATOM 648 N N . PHE A 1 86 ? 46.217 -19.575 -25.916 1.00 30.70 86 PHE A N 1
ATOM 649 C CA . PHE A 1 86 ? 46.601 -19.391 -24.520 1.00 31.51 86 PHE A CA 1
ATOM 650 C C . PHE A 1 86 ? 46.852 -20.741 -23.836 1.00 33.01 86 PHE A C 1
ATOM 651 O O . PHE A 1 86 ? 47.732 -20.886 -22.986 1.00 31.65 86 PHE A O 1
ATOM 659 N N . THR A 1 87 ? 46.073 -21.732 -24.247 1.00 33.36 87 THR A N 1
ATOM 660 C CA . THR A 1 87 ? 46.204 -23.120 -23.803 1.00 38.64 87 THR A CA 1
ATOM 661 C C . THR A 1 87 ? 47.665 -23.568 -23.882 1.00 36.16 87 THR A C 1
ATOM 662 O O . THR A 1 87 ? 48.147 -24.278 -23.035 1.00 37.20 87 THR A O 1
ATOM 666 N N . ALA A 1 88 ? 48.384 -23.137 -24.901 1.00 37.31 88 ALA A N 1
ATOM 667 C CA . ALA A 1 88 ? 49.729 -23.631 -25.131 1.00 37.87 88 ALA A CA 1
ATOM 668 C C . ALA A 1 88 ? 50.764 -22.976 -24.226 1.00 40.35 88 ALA A C 1
ATOM 669 O O . ALA A 1 88 ? 51.881 -23.476 -24.176 1.00 42.45 88 ALA A O 1
ATOM 671 N N . VAL A 1 89 ? 50.455 -21.858 -23.551 1.00 34.55 89 VAL A N 1
ATOM 672 C CA . VAL A 1 89 ? 51.483 -21.178 -22.771 1.00 34.25 89 VAL A CA 1
ATOM 673 C C . VAL A 1 89 ? 51.263 -21.257 -21.253 1.00 36.64 89 VAL A C 1
ATOM 674 O O . VAL A 1 89 ? 51.963 -20.590 -20.492 1.00 36.01 89 VAL A O 1
ATOM 678 N N . ILE A 1 90 ? 50.288 -22.041 -20.790 1.00 36.92 90 ILE A N 1
ATOM 679 C CA . ILE A 1 90 ? 50.011 -22.106 -19.368 1.00 36.94 90 ILE A CA 1
ATOM 680 C C . ILE A 1 90 ? 50.412 -23.470 -18.804 1.00 37.78 90 ILE A C 1
ATOM 681 O O . ILE A 1 90 ? 50.312 -24.485 -19.473 1.00 38.27 90 ILE A O 1
ATOM 686 N N . ASP A 1 91 ? 50.872 -23.458 -17.554 1.00 39.46 91 ASP A N 1
ATOM 687 C CA . ASP A 1 91 ? 51.155 -24.666 -16.798 1.00 38.83 91 ASP A CA 1
ATOM 688 C C . ASP A 1 91 ? 49.913 -25.132 -16.068 1.00 39.61 91 ASP A C 1
ATOM 689 O O . ASP A 1 91 ? 49.631 -26.327 -16.047 1.00 36.54 91 ASP A O 1
ATOM 694 N N . LYS A 1 92 ? 49.200 -24.194 -15.431 1.00 36.63 92 LYS A N 1
ATOM 695 C CA . LYS A 1 92 ? 47.907 -24.521 -14.868 1.00 33.64 92 LYS A CA 1
ATOM 696 C C . LYS A 1 92 ? 47.040 -23.271 -14.740 1.00 31.30 92 LYS A C 1
ATOM 697 O O . LYS A 1 92 ? 47.498 -22.126 -14.840 1.00 33.33 92 LYS A O 1
ATOM 703 N N . ILE A 1 93 ? 45.771 -23.549 -14.469 1.00 33.63 93 ILE A N 1
ATOM 704 C CA . ILE A 1 93 ? 44.767 -22.522 -14.514 1.00 34.06 93 ILE A CA 1
ATOM 705 C C . ILE A 1 93 ? 43.604 -22.886 -13.602 1.00 34.46 93 ILE A C 1
ATOM 706 O O . ILE A 1 93 ? 43.190 -24.045 -13.496 1.00 32.17 93 ILE A O 1
ATOM 711 N N . VAL A 1 94 ? 43.030 -21.832 -13.016 1.00 29.71 94 VAL A N 1
ATOM 712 C CA . VAL A 1 94 ? 41.735 -21.927 -12.402 1.00 32.75 94 VAL A CA 1
ATOM 713 C C . VAL A 1 94 ? 40.851 -20.861 -13.013 1.00 33.12 94 VAL A C 1
ATOM 714 O O . VAL A 1 94 ? 41.255 -19.697 -13.081 1.00 37.19 94 VAL A O 1
ATOM 718 N N . VAL A 1 95 ? 39.636 -21.267 -13.368 1.00 34.53 95 VAL A N 1
ATOM 719 C CA . VAL A 1 95 ? 38.667 -20.391 -13.991 1.00 32.96 95 VAL A CA 1
ATOM 720 C C . VAL A 1 95 ? 37.392 -20.440 -13.177 1.00 36.14 95 VAL A C 1
ATOM 721 O O . VAL A 1 95 ? 36.844 -21.519 -12.916 1.00 31.80 95 VAL A O 1
ATOM 725 N N . MET A 1 96 ? 36.887 -19.243 -12.875 1.00 33.82 96 MET A N 1
ATOM 726 C CA . MET A 1 96 ? 35.609 -19.119 -12.207 1.00 33.18 96 MET A CA 1
ATOM 727 C C . MET A 1 96 ? 34.772 -17.988 -12.758 1.00 33.59 96 MET A C 1
ATOM 728 O O . MET A 1 96 ? 35.253 -16.869 -12.957 1.00 36.17 96 MET A O 1
ATOM 733 N N . ASP A 1 97 ? 33.474 -18.291 -12.860 1.00 32.28 97 ASP A N 1
ATOM 734 C CA . ASP A 1 97 ? 32.510 -17.454 -13.537 1.00 31.97 97 ASP A CA 1
ATOM 735 C C . ASP A 1 97 ? 31.306 -17.299 -12.642 1.00 33.32 97 ASP A C 1
ATOM 736 O O . ASP A 1 97 ? 30.672 -18.288 -12.277 1.00 34.40 97 ASP A O 1
ATOM 741 N N . PHE A 1 98 ? 31.036 -16.059 -12.222 1.00 31.47 98 PHE A N 1
ATOM 742 C CA . PHE A 1 98 ? 30.026 -15.852 -11.207 1.00 34.26 98 PHE A CA 1
ATOM 743 C C . PHE A 1 98 ? 29.423 -14.456 -11.279 1.00 36.26 98 PHE A C 1
ATOM 744 O O . PHE A 1 98 ? 30.095 -13.483 -11.639 1.00 33.00 98 PHE A O 1
ATOM 752 N N . THR A 1 99 ? 28.151 -14.388 -10.871 1.00 33.99 99 THR A N 1
ATOM 753 C CA . THR A 1 99 ? 27.499 -13.145 -10.489 1.00 36.04 99 THR A CA 1
ATOM 754 C C . THR A 1 99 ? 28.206 -12.535 -9.277 1.00 38.18 99 THR A C 1
ATOM 755 O O . THR A 1 99 ? 28.458 -13.228 -8.293 1.00 37.64 99 THR A O 1
ATOM 759 N N . VAL A 1 100 ? 28.524 -11.229 -9.357 1.00 34.88 100 VAL A N 1
ATOM 760 C CA . VAL A 1 100 ? 29.255 -10.545 -8.300 1.00 35.48 100 VAL A CA 1
ATOM 761 C C . VAL A 1 100 ? 28.291 -10.104 -7.206 1.00 38.09 100 VAL A C 1
ATOM 762 O O . VAL A 1 100 ? 27.330 -9.427 -7.507 1.00 37.87 100 VAL A O 1
ATOM 766 N N . ALA A 1 101 ? 28.547 -10.490 -5.952 1.00 37.84 101 ALA A N 1
ATOM 767 C CA . ALA A 1 101 ? 27.894 -9.845 -4.815 1.00 38.68 101 ALA A CA 1
ATOM 768 C C . ALA A 1 101 ? 28.811 -8.722 -4.343 1.00 38.70 101 ALA A C 1
ATOM 769 O O . ALA A 1 101 ? 29.883 -8.991 -3.810 1.00 38.83 101 ALA A O 1
ATOM 771 N N . ALA A 1 102 ? 28.381 -7.476 -4.570 1.00 42.39 102 ALA A N 1
ATOM 772 C CA . ALA A 1 102 ? 29.093 -6.287 -4.114 1.00 46.76 102 ALA A CA 1
ATOM 773 C C . ALA A 1 102 ? 28.683 -6.001 -2.673 1.00 51.58 102 ALA A C 1
ATOM 774 O O . ALA A 1 102 ? 27.517 -5.788 -2.370 1.00 53.96 102 ALA A O 1
ATOM 776 N N . VAL A 1 103 ? 29.651 -6.076 -1.775 1.00 46.56 103 VAL A N 1
ATOM 777 C CA . VAL A 1 103 ? 29.370 -5.936 -0.364 1.00 45.66 103 VAL A CA 1
ATOM 778 C C . VAL A 1 103 ? 29.813 -4.555 0.102 1.00 43.61 103 VAL A C 1
ATOM 779 O O . VAL A 1 103 ? 29.102 -3.907 0.856 1.00 48.14 103 VAL A O 1
ATOM 783 N N . LYS A 1 104 ? 31.001 -4.106 -0.313 1.00 43.23 104 LYS A N 1
ATOM 784 C CA . LYS A 1 104 ? 31.443 -2.783 0.083 1.00 44.18 104 LYS A CA 1
ATOM 785 C C . LYS A 1 104 ? 32.142 -2.155 -1.096 1.00 43.75 104 LYS A C 1
ATOM 786 O O . LYS A 1 104 ? 32.896 -2.838 -1.775 1.00 37.74 104 LYS A O 1
ATOM 792 N N . SER A 1 105 ? 31.899 -0.855 -1.319 1.00 50.44 105 SER A N 1
ATOM 793 C CA . SER A 1 105 ? 32.608 -0.132 -2.369 1.00 57.08 105 SER A CA 1
ATOM 794 C C . SER A 1 105 ? 32.796 1.332 -2.005 1.00 57.74 105 SER A C 1
ATOM 795 O O . SER A 1 105 ? 32.214 1.794 -1.048 1.00 55.76 105 SER A O 1
ATOM 798 N N . PRO A 1 106 ? 33.621 2.090 -2.755 1.00 66.62 106 PRO A N 1
ATOM 799 C CA . PRO A 1 106 ? 33.647 3.548 -2.651 1.00 81.78 106 PRO A CA 1
ATOM 800 C C . PRO A 1 106 ? 32.899 4.239 -3.794 1.00 84.31 106 PRO A C 1
ATOM 801 O O . PRO A 1 106 ? 31.691 4.470 -3.613 1.00 82.42 106 PRO A O 1
ATOM 805 N N . ALA B 1 2 ? 48.809 2.164 -15.199 1.00 46.47 2 ALA B N 1
ATOM 806 C CA . ALA B 1 2 ? 47.500 2.506 -14.587 1.00 47.57 2 ALA B CA 1
ATOM 807 C C . ALA B 1 2 ? 47.144 1.481 -13.514 1.00 47.23 2 ALA B C 1
ATOM 808 O O . ALA B 1 2 ? 46.947 0.309 -13.845 1.00 39.44 2 ALA B O 1
ATOM 810 N N . THR B 1 3 ? 47.021 1.944 -12.259 1.00 48.13 3 THR B N 1
ATOM 811 C CA . THR B 1 3 ? 46.655 1.071 -11.151 1.00 44.66 3 THR B CA 1
ATOM 812 C C . THR B 1 3 ? 45.437 1.603 -10.418 1.00 40.83 3 THR B C 1
ATOM 813 O O . THR B 1 3 ? 45.340 2.780 -10.139 1.00 39.72 3 THR B O 1
ATOM 817 N N . SER B 1 4 ? 44.503 0.710 -10.083 1.00 39.37 4 SER B N 1
ATOM 818 C CA . SER B 1 4 ? 43.332 1.084 -9.316 1.00 37.38 4 SER B CA 1
ATOM 819 C C . SER B 1 4 ? 43.492 0.708 -7.843 1.00 41.27 4 SER B C 1
ATOM 820 O O . SER B 1 4 ? 42.545 0.882 -7.088 1.00 41.56 4 SER B O 1
ATOM 823 N N . GLY B 1 5 ? 44.650 0.181 -7.424 1.00 37.47 5 GLY B N 1
ATOM 824 C CA . GLY B 1 5 ? 44.829 -0.113 -6.011 1.00 36.37 5 GLY B CA 1
ATOM 825 C C . GLY B 1 5 ? 45.496 -1.467 -5.841 1.00 32.65 5 GLY B C 1
ATOM 826 O O . GLY B 1 5 ? 46.159 -1.946 -6.741 1.00 31.61 5 GLY B O 1
ATOM 827 N N . PHE B 1 6 ? 45.413 -1.998 -4.627 1.00 36.62 6 PHE B N 1
ATOM 828 C CA . PH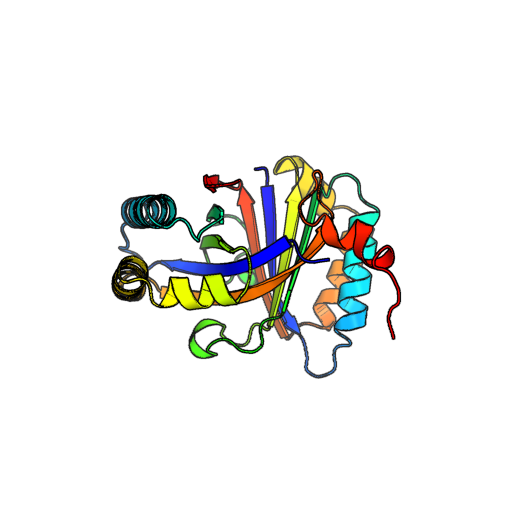E B 1 6 ? 46.055 -3.296 -4.313 1.00 36.18 6 PHE B CA 1
ATOM 829 C C . PHE B 1 6 ? 44.957 -4.280 -3.967 1.00 39.19 6 PHE B C 1
ATOM 830 O O . PHE B 1 6 ? 44.079 -3.953 -3.161 1.00 36.78 6 PHE B O 1
ATOM 838 N N . LYS B 1 7 ? 45.024 -5.466 -4.557 1.00 32.64 7 LYS B N 1
ATOM 839 C CA . LYS B 1 7 ? 43.930 -6.438 -4.359 1.00 32.68 7 LYS B CA 1
ATOM 840 C C . LYS B 1 7 ? 44.380 -7.673 -3.576 1.00 31.80 7 LYS B C 1
ATOM 841 O O . LYS B 1 7 ? 45.474 -8.183 -3.850 1.00 33.01 7 LYS B O 1
ATOM 847 N N . HIS B 1 8 ? 43.556 -8.090 -2.625 1.00 31.30 8 HIS B N 1
ATOM 848 C CA . HIS B 1 8 ? 43.777 -9.350 -1.881 1.00 29.96 8 HIS B CA 1
ATOM 849 C C . HIS B 1 8 ? 42.696 -10.292 -2.409 1.00 31.26 8 HIS B C 1
ATOM 850 O O . HIS B 1 8 ? 41.516 -10.064 -2.112 1.00 29.30 8 HIS B O 1
ATOM 857 N N . LEU B 1 9 ? 43.088 -11.283 -3.195 1.00 30.59 9 LEU B N 1
ATOM 858 C CA . LEU B 1 9 ? 42.163 -12.190 -3.850 1.00 31.68 9 LEU B CA 1
ATOM 859 C C . LEU B 1 9 ? 42.321 -13.571 -3.229 1.00 31.52 9 LEU B C 1
ATOM 860 O O . LEU B 1 9 ? 43.432 -14.071 -3.100 1.00 31.98 9 LEU B O 1
ATOM 865 N N . VAL B 1 10 ? 41.197 -14.154 -2.846 1.00 32.34 10 VAL B N 1
ATOM 866 C CA . VAL B 1 10 ? 41.168 -15.459 -2.214 1.00 35.26 10 VAL B CA 1
ATOM 867 C C . VAL B 1 10 ? 40.150 -16.324 -2.948 1.00 35.58 10 VAL B C 1
ATOM 868 O O . VAL B 1 10 ? 38.978 -15.963 -3.055 1.00 34.52 10 VAL B O 1
ATOM 872 N N . VAL B 1 11 ? 40.630 -17.478 -3.420 1.00 33.60 11 VAL B N 1
ATOM 873 C CA . VAL B 1 11 ? 39.795 -18.468 -4.067 1.00 33.65 11 VAL B CA 1
ATOM 874 C C . VAL B 1 11 ? 39.839 -19.747 -3.234 1.00 32.11 11 VAL B C 1
ATOM 875 O O . VAL B 1 11 ? 40.915 -20.194 -2.851 1.00 32.21 11 VAL B O 1
ATOM 879 N N . VAL B 1 12 ? 38.672 -20.268 -2.883 1.00 31.75 12 VAL B N 1
ATOM 880 C CA . VAL B 1 12 ? 38.628 -21.341 -1.899 1.00 33.94 12 VAL B CA 1
ATOM 881 C C . VAL B 1 12 ? 37.595 -22.395 -2.267 1.00 31.17 12 VAL B C 1
ATOM 882 O O . VAL B 1 12 ? 36.585 -22.127 -2.935 1.00 33.52 12 VAL B O 1
ATOM 886 N N . LYS B 1 13 ? 37.880 -23.580 -1.722 1.00 34.00 13 LYS B N 1
ATOM 887 C CA . LYS B 1 13 ? 36.919 -24.655 -1.549 1.00 37.51 13 LYS B CA 1
ATOM 888 C C . LYS B 1 13 ? 36.797 -24.933 -0.052 1.00 35.13 13 LYS B C 1
ATOM 889 O O . LYS B 1 13 ? 37.801 -25.110 0.623 1.00 34.32 13 LYS B O 1
ATOM 894 N N . PHE B 1 14 ? 35.558 -24.940 0.444 1.00 35.47 14 PHE B N 1
ATOM 895 C CA . PHE B 1 14 ? 35.283 -25.121 1.862 1.00 38.17 14 PHE B CA 1
ATOM 896 C C . PHE B 1 14 ? 35.190 -26.612 2.185 1.00 41.03 14 PHE B C 1
ATOM 897 O O . PHE B 1 14 ? 34.857 -27.410 1.319 1.00 39.49 14 PHE B O 1
ATOM 905 N N . LYS B 1 15 ? 35.497 -26.976 3.430 1.00 40.21 15 LYS B N 1
ATOM 906 C CA . LYS B 1 15 ? 35.237 -28.319 3.932 1.00 42.10 15 LYS B CA 1
ATOM 907 C C . LYS B 1 15 ? 33.745 -28.627 3.842 1.00 40.96 15 LYS B C 1
ATOM 908 O O . LYS B 1 15 ? 32.909 -27.714 3.845 1.00 36.53 15 LYS B O 1
ATOM 914 N N . GLU B 1 16 ? 33.433 -29.926 3.767 1.00 43.99 16 GLU B N 1
ATOM 915 C CA . GLU B 1 16 ? 32.076 -30.412 3.518 1.00 50.77 16 GLU B CA 1
ATOM 916 C C . GLU B 1 16 ? 31.076 -29.865 4.544 1.00 49.80 16 GLU B C 1
ATOM 917 O O . GLU B 1 16 ? 29.924 -29.577 4.208 1.00 52.00 16 GLU B O 1
ATOM 920 N N . ASP B 1 17 ? 31.512 -29.731 5.797 1.00 43.65 17 ASP B N 1
ATOM 921 C CA . ASP B 1 17 ? 30.594 -29.368 6.861 1.00 57.36 17 ASP B CA 1
ATOM 922 C C . ASP B 1 17 ? 30.672 -27.879 7.216 1.00 57.83 17 ASP B C 1
ATOM 923 O O . ASP B 1 17 ? 30.086 -27.465 8.214 1.00 48.57 17 ASP B O 1
ATOM 928 N N . ALA B 1 18 ? 31.371 -27.058 6.414 1.00 44.90 18 ALA B N 1
ATOM 929 C CA . ALA B 1 18 ? 31.575 -25.667 6.773 1.00 44.44 18 ALA B CA 1
ATOM 930 C C . ALA B 1 18 ? 30.244 -24.935 6.705 1.00 43.00 18 ALA B C 1
ATOM 931 O O . ALA B 1 18 ? 29.437 -25.226 5.842 1.00 43.84 18 ALA B O 1
ATOM 933 N N . LYS B 1 19 ? 30.031 -23.981 7.613 1.00 40.46 19 LYS B N 1
ATOM 934 C CA . LYS B 1 19 ? 28.792 -23.213 7.646 1.00 45.83 19 LYS B CA 1
ATOM 935 C C . LYS B 1 19 ? 29.046 -21.919 6.876 1.00 42.52 19 LYS B C 1
ATOM 936 O O . LYS B 1 19 ? 29.455 -20.889 7.435 1.00 37.28 19 LYS B O 1
ATOM 942 N N . VAL B 1 20 ? 28.816 -22.021 5.566 1.00 43.86 20 VAL B N 1
ATOM 943 C CA . VAL B 1 20 ? 29.309 -21.040 4.624 1.00 45.90 20 VAL B CA 1
ATOM 944 C C . VAL B 1 20 ? 28.604 -19.709 4.848 1.00 42.56 20 VAL B C 1
ATOM 945 O O . VAL B 1 20 ? 29.252 -18.665 4.823 1.00 38.50 20 VAL B O 1
ATOM 949 N N . ASP B 1 21 ? 27.298 -19.754 5.137 1.00 41.77 21 ASP B N 1
ATOM 950 C CA . ASP B 1 21 ? 26.543 -18.524 5.343 1.00 46.27 21 ASP B CA 1
ATOM 951 C C . ASP B 1 21 ? 27.087 -17.750 6.536 1.00 44.99 21 ASP B C 1
ATOM 952 O O . ASP B 1 21 ? 27.175 -16.526 6.500 1.00 45.84 21 ASP B O 1
ATOM 957 N N . GLU B 1 22 ? 27.453 -18.451 7.609 1.00 45.83 22 GLU B N 1
ATOM 958 C CA . GLU B 1 22 ? 28.019 -17.780 8.768 1.00 46.07 22 GLU B CA 1
ATOM 959 C C . GLU B 1 22 ? 29.399 -17.235 8.437 1.00 42.87 22 GLU B C 1
ATOM 960 O O . GLU B 1 22 ? 29.771 -16.150 8.876 1.00 41.52 22 GLU B O 1
ATOM 966 N N . ILE B 1 23 ? 30.166 -17.979 7.641 1.00 41.87 23 ILE B N 1
ATOM 967 C CA . ILE B 1 23 ? 31.495 -17.508 7.275 1.00 40.62 23 ILE B CA 1
ATOM 968 C C . ILE B 1 23 ? 31.365 -16.212 6.472 1.00 39.47 23 ILE B C 1
ATOM 969 O O . ILE B 1 23 ? 32.098 -15.253 6.717 1.00 38.23 23 ILE B O 1
ATOM 974 N N . LEU B 1 24 ? 30.395 -16.171 5.560 1.00 41.53 24 LEU B N 1
ATOM 975 C CA . LEU B 1 24 ? 30.163 -15.009 4.702 1.00 45.40 24 LEU B CA 1
ATOM 976 C C . LEU B 1 24 ? 29.692 -13.822 5.535 1.00 45.74 24 LEU B C 1
ATOM 977 O O . LEU B 1 24 ? 30.125 -12.693 5.301 1.00 39.75 24 LEU B O 1
ATOM 982 N N . LYS B 1 25 ? 28.823 -14.082 6.521 1.00 47.94 25 LYS B N 1
ATOM 983 C CA . LYS B 1 25 ? 28.361 -13.019 7.404 1.00 47.50 25 LYS B CA 1
ATOM 984 C C . LYS B 1 25 ? 29.572 -12.471 8.155 1.00 45.71 25 LYS B C 1
ATOM 985 O O . LYS B 1 25 ? 29.705 -11.267 8.354 1.00 42.33 25 LYS B O 1
ATOM 988 N N . GLY B 1 26 ? 30.485 -13.362 8.539 1.00 41.93 26 GLY B N 1
ATOM 989 C CA . GLY B 1 26 ? 31.674 -12.959 9.267 1.00 41.71 26 GLY B CA 1
ATOM 990 C C . GLY B 1 26 ? 32.544 -12.036 8.434 1.00 41.42 26 GLY B C 1
ATOM 991 O O . GLY B 1 26 ? 33.040 -11.032 8.939 1.00 40.48 26 GLY B O 1
ATOM 992 N N . LEU B 1 27 ? 32.705 -12.366 7.151 1.00 38.82 27 LEU B N 1
ATOM 993 C CA . LEU B 1 27 ? 33.537 -11.552 6.228 1.00 40.75 27 LEU B CA 1
ATOM 994 C C . LEU B 1 27 ? 32.884 -10.182 6.031 1.00 37.10 27 LEU B C 1
ATOM 995 O O . LEU B 1 27 ? 33.604 -9.179 6.073 1.00 39.30 27 LEU B O 1
ATOM 1000 N N . GLU B 1 28 ? 31.573 -10.163 5.821 1.00 39.24 28 GLU B N 1
ATOM 1001 C CA . GLU B 1 28 ? 30.827 -8.917 5.690 1.00 44.11 28 GLU B CA 1
ATOM 1002 C C . GLU B 1 28 ? 31.047 -8.054 6.923 1.00 39.61 28 GLU B C 1
ATOM 1003 O O . GLU B 1 28 ? 31.365 -6.878 6.811 1.00 42.09 28 GLU B O 1
ATOM 1009 N N . ASN B 1 29 ? 30.983 -8.668 8.101 1.00 42.53 29 ASN B N 1
ATOM 1010 C CA . ASN B 1 29 ? 31.173 -7.907 9.327 1.00 44.42 29 ASN B CA 1
ATOM 1011 C C . ASN B 1 29 ? 32.613 -7.405 9.413 1.00 42.97 29 ASN B C 1
ATOM 1012 O O . ASN B 1 29 ? 32.862 -6.271 9.800 1.00 42.44 29 ASN B O 1
ATOM 1017 N N . LEU B 1 30 ? 33.574 -8.239 9.051 1.00 37.52 30 LEU B N 1
ATOM 1018 C CA . LEU B 1 30 ? 34.993 -7.831 9.152 1.00 39.06 30 LEU B CA 1
ATOM 1019 C C . LEU B 1 30 ? 35.246 -6.611 8.261 1.00 41.77 30 LEU B C 1
ATOM 1020 O O . LEU B 1 30 ? 35.844 -5.639 8.736 1.00 35.77 30 LEU B O 1
ATOM 1025 N N . VAL B 1 31 ? 34.804 -6.674 7.013 1.00 37.12 31 VAL B N 1
ATOM 1026 C CA . VAL B 1 31 ? 35.104 -5.598 6.028 1.00 41.81 31 VAL B CA 1
ATOM 1027 C C . VAL B 1 31 ? 34.429 -4.280 6.432 1.00 41.20 31 VAL B C 1
ATOM 1028 O O . VAL B 1 31 ? 35.044 -3.227 6.241 1.00 42.44 31 VAL B O 1
ATOM 1032 N N . SER B 1 32 ? 33.231 -4.347 6.998 1.00 41.60 32 SER B N 1
ATOM 1033 C CA . SER B 1 32 ? 32.501 -3.154 7.420 1.00 46.54 32 SER B CA 1
ATOM 1034 C C . SER B 1 32 ? 33.214 -2.423 8.579 1.00 43.07 32 SER B C 1
ATOM 1035 O O . SER B 1 32 ? 33.179 -1.202 8.638 1.00 49.42 32 SER B O 1
ATOM 1038 N N . GLN B 1 33 ? 33.990 -3.146 9.406 1.00 43.40 33 GLN B N 1
ATOM 1039 C CA . GLN B 1 33 ? 34.640 -2.585 10.581 1.00 48.43 33 GLN B CA 1
ATOM 1040 C C . GLN B 1 33 ? 36.017 -2.006 10.272 1.00 48.65 33 GLN B C 1
ATOM 1041 O O . GLN B 1 33 ? 36.594 -1.346 11.127 1.00 46.86 33 GLN B O 1
ATOM 1047 N N . ILE B 1 34 ? 36.561 -2.278 9.083 1.00 42.24 34 ILE B N 1
ATOM 1048 C CA . ILE B 1 34 ? 37.938 -1.920 8.811 1.00 38.64 34 ILE B CA 1
ATOM 1049 C C . ILE B 1 34 ? 37.962 -0.925 7.659 1.00 41.63 34 ILE B C 1
ATOM 1050 O O . ILE B 1 34 ? 37.695 -1.225 6.506 1.00 41.50 34 ILE B O 1
ATOM 1055 N N . ASP B 1 35 ? 38.325 0.298 7.999 1.00 43.85 35 ASP B N 1
ATOM 1056 C CA . ASP B 1 35 ? 38.269 1.389 7.056 1.00 43.40 35 ASP B CA 1
ATOM 1057 C C . ASP B 1 35 ? 39.223 1.179 5.880 1.00 36.46 35 ASP B C 1
ATOM 1058 O O . ASP B 1 35 ? 38.937 1.640 4.793 1.00 36.47 35 ASP B O 1
ATOM 1063 N N . SER B 1 36 ? 40.369 0.524 6.095 1.00 35.09 36 SER B N 1
ATOM 1064 C CA . SER B 1 36 ? 41.361 0.364 5.042 1.00 39.34 36 SER B CA 1
ATOM 1065 C C . SER B 1 36 ? 40.844 -0.492 3.872 1.00 38.70 36 SER B C 1
ATOM 1066 O O . SER B 1 36 ? 41.408 -0.466 2.785 1.00 38.67 36 SER B O 1
ATOM 1069 N N . VAL B 1 37 ? 39.807 -1.284 4.135 1.00 35.90 37 VAL B N 1
ATOM 1070 C CA . VAL B 1 37 ? 39.184 -2.111 3.065 1.00 36.93 37 VAL B CA 1
ATOM 1071 C C . VAL B 1 37 ? 38.307 -1.178 2.222 1.00 38.60 37 VAL B C 1
ATOM 1072 O O . VAL B 1 37 ? 37.242 -0.779 2.704 1.00 38.04 37 VAL B O 1
ATOM 1076 N N . LYS B 1 38 ? 38.747 -0.873 1.009 1.00 34.16 38 LYS B N 1
ATOM 1077 C CA . LYS B 1 38 ? 38.018 0.053 0.156 1.00 39.55 38 LYS B CA 1
ATOM 1078 C C . LYS B 1 38 ? 36.869 -0.634 -0.549 1.00 38.46 38 LYS B C 1
ATOM 1079 O O . LYS B 1 38 ? 35.808 -0.056 -0.683 1.00 41.25 38 LYS B O 1
ATOM 1085 N N . SER B 1 39 ? 37.112 -1.849 -1.005 1.00 37.96 39 SER B N 1
ATOM 1086 C CA . SER B 1 39 ? 36.028 -2.597 -1.665 1.00 37.89 39 SER B CA 1
ATOM 1087 C C . SER B 1 39 ? 36.071 -4.074 -1.271 1.00 35.19 39 SER B C 1
ATOM 1088 O O . SER B 1 39 ? 37.165 -4.586 -1.004 1.00 33.66 39 SER B O 1
ATOM 1091 N N . PHE B 1 40 ? 34.902 -4.697 -1.235 1.00 33.47 40 PHE B N 1
ATOM 1092 C CA . PHE B 1 40 ? 34.827 -6.150 -0.971 1.00 34.17 40 PHE B CA 1
ATOM 1093 C C . PHE B 1 40 ? 33.700 -6.712 -1.792 1.00 35.35 40 PHE B C 1
ATOM 1094 O O . PHE B 1 40 ? 32.584 -6.186 -1.729 1.00 35.85 40 PHE B O 1
ATOM 1102 N N . GLU B 1 41 ? 34.002 -7.721 -2.591 1.00 34.38 41 GLU B N 1
ATOM 1103 C CA . GLU B 1 41 ? 32.965 -8.435 -3.312 1.00 36.85 41 GLU B CA 1
ATOM 1104 C C . GLU B 1 41 ? 33.294 -9.922 -3.329 1.00 35.70 41 GLU B C 1
ATOM 1105 O O . GLU B 1 41 ? 34.396 -10.334 -3.005 1.00 33.66 41 GLU B O 1
ATOM 1111 N N . TRP B 1 42 ? 32.312 -10.733 -3.680 1.00 37.71 42 TRP B N 1
ATOM 1112 C CA . TRP B 1 42 ? 32.532 -12.161 -3.726 1.00 35.41 42 TRP B CA 1
ATOM 1113 C C . TRP B 1 42 ? 31.522 -12.770 -4.691 1.00 37.50 42 TRP B C 1
ATOM 1114 O O . TRP B 1 42 ? 30.572 -12.131 -5.134 1.00 35.23 42 TRP B O 1
ATOM 1125 N N . GLY B 1 43 ? 31.778 -14.024 -5.022 1.00 34.80 43 GLY B N 1
ATOM 1126 C CA . GLY B 1 43 ? 30.880 -14.799 -5.830 1.00 33.22 43 GLY B CA 1
ATOM 1127 C C . GLY B 1 43 ? 31.115 -16.286 -5.597 1.00 34.44 43 GLY B C 1
ATOM 1128 O O . GLY B 1 43 ? 32.140 -16.710 -5.061 1.00 34.24 43 GLY B O 1
ATOM 1129 N N . GLU B 1 44 ? 30.125 -17.050 -6.040 1.00 35.71 44 GLU B N 1
ATOM 1130 C CA . GLU B 1 44 ? 30.161 -18.488 -5.971 1.00 39.67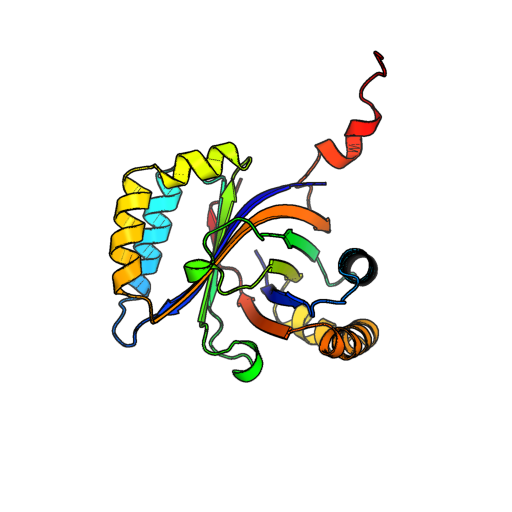 44 GLU B CA 1
ATOM 1131 C C . GLU B 1 44 ? 29.996 -19.048 -7.375 1.00 33.37 44 GLU B C 1
ATOM 1132 O O . GLU B 1 44 ? 29.153 -18.602 -8.133 1.0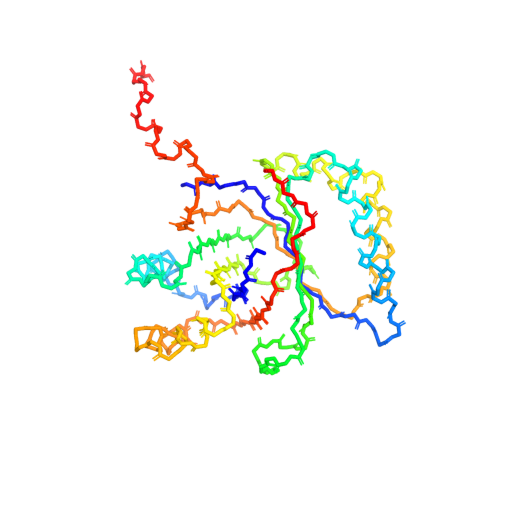0 36.04 44 GLU B O 1
ATOM 1138 N N . ASP B 1 45 ? 30.799 -20.055 -7.698 1.00 36.24 45 ASP B N 1
ATOM 1139 C CA . ASP B 1 45 ? 30.665 -20.778 -8.946 1.00 36.99 45 ASP B CA 1
ATOM 1140 C C . ASP B 1 45 ? 30.772 -22.263 -8.639 1.00 37.27 45 ASP B C 1
ATOM 1141 O O . ASP B 1 45 ? 31.870 -22.769 -8.364 1.00 35.02 45 ASP B O 1
ATOM 1146 N N . ASN B 1 46 ? 29.631 -22.954 -8.703 1.00 43.00 46 ASN B N 1
ATOM 1147 C CA . ASN B 1 46 ? 29.673 -24.404 -8.554 1.00 48.33 46 ASN B CA 1
ATOM 1148 C C . ASN B 1 46 ? 29.028 -25.057 -9.765 1.00 48.34 46 ASN B C 1
ATOM 1149 O O . ASN B 1 46 ? 28.640 -26.206 -9.676 1.00 53.15 46 ASN B O 1
ATOM 1154 N N . GLU B 1 47 ? 28.975 -24.329 -10.887 1.00 44.60 47 GLU B N 1
ATOM 1155 C CA . GLU B 1 47 ? 28.317 -24.760 -12.111 1.00 45.07 47 GLU B CA 1
ATOM 1156 C C . GLU B 1 47 ? 29.336 -24.981 -13.232 1.00 47.65 47 GLU B C 1
ATOM 1157 O O . GLU B 1 47 ? 29.236 -25.938 -13.985 1.00 52.29 47 GLU B O 1
ATOM 1159 N N . SER B 1 48 ? 30.358 -24.126 -13.330 1.00 45.40 48 SER B N 1
ATOM 1160 C CA . SER B 1 48 ? 31.265 -24.182 -14.454 1.00 45.31 48 SER B CA 1
ATOM 1161 C C . SER B 1 48 ? 32.115 -25.464 -14.440 1.00 50.51 48 SER B C 1
ATOM 1162 O O . SER B 1 48 ? 32.195 -26.195 -13.459 1.00 51.34 48 SER B O 1
ATOM 1165 N N . HIS B 1 49 ? 32.790 -25.710 -15.566 1.00 50.68 49 HIS B N 1
ATOM 1166 C CA . HIS B 1 49 ? 33.594 -26.949 -15.763 1.00 51.51 49 HIS B CA 1
ATOM 1167 C C . HIS B 1 49 ? 34.571 -27.216 -14.624 1.00 47.63 49 HIS B C 1
ATOM 1168 O O . HIS B 1 49 ? 35.340 -26.321 -14.263 1.00 52.08 49 HIS B O 1
ATOM 1175 N N . GLU B 1 50 ? 34.605 -28.462 -14.161 1.00 52.09 50 GLU B N 1
ATOM 1176 C CA . GLU B 1 50 ? 35.449 -28.831 -12.999 1.00 50.61 50 GLU B CA 1
ATOM 1177 C C . GLU B 1 50 ? 36.910 -29.041 -13.389 1.00 44.90 50 GLU B C 1
ATOM 1178 O O . GLU B 1 50 ? 37.767 -28.979 -12.507 1.00 54.94 50 GLU B O 1
ATOM 1184 N N . MET B 1 51 ? 37.181 -29.296 -14.655 1.00 51.45 51 MET B N 1
ATOM 1185 C CA . MET B 1 51 ? 38.594 -29.422 -15.074 1.00 56.43 51 MET B CA 1
ATOM 1186 C C . MET B 1 51 ? 39.247 -28.028 -15.072 1.00 58.18 51 MET B C 1
ATOM 1187 O O . MET B 1 51 ? 40.480 -27.957 -14.985 1.00 54.83 51 MET B O 1
ATOM 1192 N N . LEU B 1 52 ? 38.443 -26.975 -15.176 1.00 45.65 52 LEU B N 1
ATOM 1193 C CA . LEU B 1 52 ? 39.000 -25.606 -15.246 1.00 39.85 52 LEU B CA 1
ATOM 1194 C C . LEU B 1 52 ? 38.872 -24.937 -13.876 1.00 36.30 52 LEU B C 1
ATOM 1195 O O . LEU B 1 52 ? 39.760 -24.162 -13.526 1.00 36.79 52 LEU B O 1
ATOM 1200 N N . ARG B 1 53 ? 37.821 -25.273 -13.134 1.00 35.40 53 ARG B N 1
ATOM 1201 C CA . ARG B 1 53 ? 37.581 -24.680 -11.797 1.00 36.36 53 ARG B CA 1
ATOM 1202 C C . ARG B 1 53 ? 38.340 -25.468 -10.722 1.00 37.86 53 ARG B C 1
ATOM 1203 O O . ARG B 1 53 ? 38.592 -24.903 -9.652 1.00 36.20 53 ARG B O 1
ATOM 1211 N N . GLN B 1 54 ? 38.654 -26.731 -10.996 1.00 37.43 54 GLN B N 1
ATOM 1212 C CA . GLN B 1 54 ? 39.437 -27.561 -10.048 1.00 36.54 54 GLN B CA 1
ATOM 1213 C C . GLN B 1 54 ? 38.721 -27.636 -8.691 1.00 34.14 54 GLN B C 1
ATOM 1214 O O . GLN B 1 54 ? 39.414 -27.712 -7.680 1.00 36.30 54 GLN B O 1
ATOM 1220 N N . GLY B 1 55 ? 37.388 -27.586 -8.674 1.00 37.80 55 GLY B N 1
ATOM 1221 C CA . GLY B 1 55 ? 36.690 -27.772 -7.412 1.00 40.70 55 GLY B CA 1
ATOM 1222 C C . GLY B 1 55 ? 36.582 -26.502 -6.544 1.00 40.70 55 GLY B C 1
ATOM 1223 O O . GLY B 1 55 ? 35.903 -26.527 -5.536 1.00 36.47 55 GLY B O 1
ATOM 1224 N N . PHE B 1 56 ? 37.245 -25.399 -6.886 1.00 35.14 56 PHE B N 1
ATOM 1225 C CA . PHE B 1 56 ? 37.070 -24.158 -6.131 1.00 32.98 56 PHE B CA 1
ATOM 1226 C C . PHE B 1 56 ? 35.632 -23.678 -6.323 1.00 33.61 56 PHE B C 1
ATOM 1227 O O . PHE B 1 56 ? 35.085 -23.836 -7.406 1.00 36.87 56 PHE B O 1
ATOM 1235 N N . THR B 1 57 ? 35.019 -23.113 -5.281 1.00 33.09 57 THR B N 1
ATOM 1236 C CA . THR B 1 57 ? 33.622 -22.708 -5.353 1.00 33.42 57 THR B CA 1
ATOM 1237 C C . THR B 1 57 ? 33.400 -21.222 -5.069 1.00 30.02 57 THR B C 1
ATOM 1238 O O . THR B 1 57 ? 32.376 -20.706 -5.497 1.00 36.22 57 THR B O 1
ATOM 1242 N N . HIS B 1 58 ? 34.297 -20.566 -4.327 1.00 30.48 58 HIS B N 1
ATOM 1243 C CA . HIS B 1 58 ? 34.057 -19.191 -3.915 1.00 35.20 58 HIS B CA 1
ATOM 1244 C C . HIS B 1 58 ? 35.300 -18.354 -4.163 1.00 34.62 58 HIS B C 1
ATOM 1245 O O . HIS B 1 58 ? 36.414 -18.850 -3.995 1.00 32.33 58 HIS B O 1
ATOM 1252 N N . ALA B 1 59 ? 35.067 -17.106 -4.577 1.00 32.65 59 ALA B N 1
ATOM 1253 C CA . ALA B 1 59 ? 36.136 -16.137 -4.749 1.00 35.18 59 ALA B CA 1
ATOM 1254 C C . ALA B 1 59 ? 35.766 -14.843 -4.042 1.00 32.05 59 ALA B C 1
ATOM 1255 O O . ALA B 1 59 ? 34.649 -14.349 -4.213 1.00 34.63 59 ALA B O 1
ATOM 1257 N N . PHE B 1 60 ? 36.715 -14.346 -3.251 1.00 30.90 60 PHE B N 1
ATOM 1258 C CA . PHE B 1 60 ? 36.523 -13.102 -2.471 1.00 33.90 60 PHE B CA 1
ATOM 1259 C C . PHE B 1 60 ? 37.618 -12.128 -2.844 1.00 33.22 60 PHE B C 1
ATOM 1260 O O . PHE B 1 60 ? 38.800 -12.492 -2.863 1.00 31.23 60 PHE B O 1
ATOM 1268 N N . SER B 1 61 ? 37.223 -10.897 -3.128 1.00 32.33 61 SER B N 1
ATOM 1269 C CA . SER B 1 61 ? 38.198 -9.880 -3.573 1.00 40.40 61 SER B CA 1
ATOM 1270 C C . SER B 1 61 ? 38.117 -8.638 -2.681 1.00 41.01 61 SER B C 1
ATOM 1271 O O . SER B 1 61 ? 37.048 -8.013 -2.653 1.00 38.50 61 SER B O 1
ATOM 1274 N N . MET B 1 62 ? 39.194 -8.323 -1.972 1.00 30.00 62 MET B N 1
AT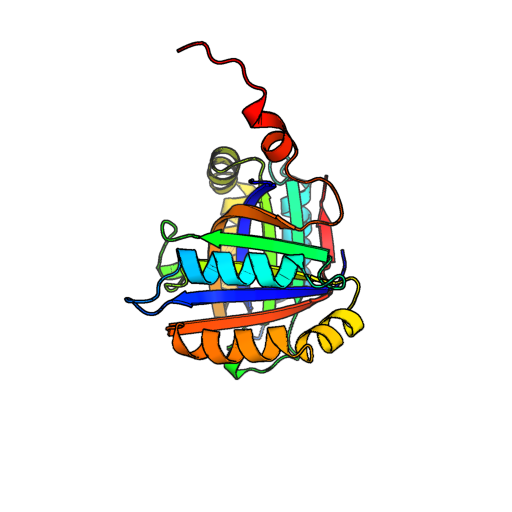OM 1275 C CA . MET B 1 62 ? 39.247 -7.072 -1.183 1.00 30.00 62 MET B CA 1
ATOM 1276 C C . MET B 1 62 ? 40.256 -6.138 -1.858 1.00 30.00 62 MET B C 1
ATOM 1277 O O . MET B 1 62 ? 41.305 -6.624 -2.286 1.00 30.00 62 MET B O 1
ATOM 1282 N N . THR B 1 63 ? 39.936 -4.851 -1.930 1.00 32.73 63 THR B N 1
ATOM 1283 C CA . THR B 1 63 ? 40.870 -3.885 -2.527 1.00 35.43 63 THR B CA 1
ATOM 1284 C C . THR B 1 63 ? 41.291 -2.859 -1.506 1.00 35.86 63 THR B C 1
ATOM 1285 O O . THR B 1 63 ? 40.472 -2.490 -0.651 1.00 38.69 63 THR B O 1
ATOM 1289 N N . PHE B 1 64 ? 42.531 -2.415 -1.617 1.00 34.59 64 PHE B N 1
ATOM 1290 C CA . PHE B 1 64 ? 43.090 -1.412 -0.691 1.00 36.89 64 PHE B CA 1
ATOM 1291 C C . PHE B 1 64 ? 43.671 -0.305 -1.538 1.00 38.19 64 PHE B C 1
ATOM 1292 O O . PHE B 1 64 ? 43.910 -0.515 -2.733 1.00 34.13 64 PHE B O 1
ATOM 1300 N N . GLU B 1 65 ? 43.906 0.847 -0.925 1.00 40.74 65 GLU B N 1
ATOM 1301 C CA . GLU B 1 65 ? 44.483 1.978 -1.633 1.00 42.61 65 GLU B CA 1
ATOM 1302 C C . GLU B 1 65 ? 45.873 1.652 -2.141 1.00 37.76 65 GLU B C 1
ATOM 1303 O O . GLU B 1 65 ? 46.268 2.166 -3.172 1.00 40.43 65 GLU B O 1
ATOM 1309 N N . ASN B 1 66 ? 46.627 0.833 -1.425 1.00 35.90 66 ASN B N 1
ATOM 1310 C CA . ASN B 1 66 ? 47.948 0.476 -1.906 1.00 38.32 66 ASN B CA 1
ATOM 1311 C C . ASN B 1 66 ? 48.466 -0.686 -1.078 1.00 36.10 66 ASN B C 1
ATOM 1312 O O . ASN B 1 66 ? 47.786 -1.121 -0.156 1.00 36.76 66 ASN B O 1
ATOM 1317 N N . LYS B 1 67 ? 49.671 -1.155 -1.420 1.00 36.54 67 LYS B N 1
ATOM 1318 C CA . LYS B 1 67 ? 50.256 -2.290 -0.743 1.00 42.06 67 LYS B CA 1
ATOM 1319 C C . LYS B 1 67 ? 50.449 -2.021 0.745 1.00 43.82 67 LYS B C 1
ATOM 1320 O O . LYS B 1 67 ? 50.233 -2.929 1.554 1.00 38.65 67 LYS B O 1
ATOM 1326 N N . ASP B 1 68 ? 50.858 -0.792 1.110 1.00 48.13 68 ASP B N 1
ATOM 1327 C CA . ASP B 1 68 ? 51.120 -0.488 2.509 1.00 49.88 68 ASP B CA 1
ATOM 1328 C C . ASP B 1 68 ? 49.860 -0.662 3.346 1.00 41.42 68 ASP B C 1
ATOM 1329 O O . ASP B 1 68 ? 49.929 -1.244 4.417 1.00 41.50 68 ASP B O 1
ATOM 1334 N N . ALA B 1 69 ? 48.730 -0.141 2.862 1.00 36.58 69 ALA B N 1
ATOM 1335 C CA . ALA B 1 69 ? 47.465 -0.341 3.545 1.00 38.88 69 ALA B CA 1
ATOM 1336 C C . ALA B 1 69 ? 47.121 -1.833 3.684 1.00 40.73 69 ALA B C 1
ATOM 1337 O O . ALA B 1 69 ? 46.599 -2.256 4.712 1.00 39.07 69 ALA B O 1
ATOM 1339 N N . TYR B 1 70 ? 47.410 -2.649 2.662 1.00 37.85 70 TYR B N 1
ATOM 1340 C CA . TYR B 1 70 ? 47.123 -4.072 2.775 1.00 36.81 70 TYR B CA 1
ATOM 1341 C C . TYR B 1 70 ? 47.987 -4.683 3.886 1.00 35.52 70 TYR B C 1
ATOM 1342 O O . TYR B 1 70 ? 47.520 -5.499 4.669 1.00 32.93 70 TYR B O 1
ATOM 1351 N N . VAL B 1 71 ? 49.282 -4.351 3.895 1.00 40.45 71 VAL B N 1
ATOM 1352 C CA . VAL B 1 71 ? 50.212 -4.966 4.824 1.00 45.21 71 VAL B CA 1
ATOM 1353 C C . VAL B 1 71 ? 49.747 -4.643 6.237 1.00 43.58 71 VAL B C 1
ATOM 1354 O O . VAL B 1 71 ? 49.702 -5.543 7.066 1.00 41.39 71 VAL B O 1
ATOM 1358 N N . SER B 1 72 ? 49.316 -3.393 6.466 1.00 41.52 72 SER B N 1
ATOM 1359 C CA . SER B 1 72 ? 48.770 -3.003 7.756 1.00 45.69 72 SER B CA 1
ATOM 1360 C C . SER B 1 72 ? 47.554 -3.824 8.112 1.00 45.16 72 SER B C 1
ATOM 1361 O O . SER B 1 72 ? 47.424 -4.277 9.248 1.00 44.76 72 SER B O 1
ATOM 1364 N N . PHE B 1 73 ? 46.649 -3.974 7.155 1.00 37.89 73 PHE B N 1
ATOM 1365 C CA . PHE B 1 73 ? 45.417 -4.758 7.398 1.00 38.14 73 PHE B CA 1
ATOM 1366 C C . PHE B 1 73 ? 45.764 -6.177 7.824 1.00 35.89 73 PHE B C 1
ATOM 1367 O O . PHE B 1 73 ? 45.026 -6.746 8.632 1.00 37.11 73 PHE B O 1
ATOM 1375 N N . THR B 1 74 ? 46.847 -6.744 7.297 1.00 36.09 74 THR B N 1
ATOM 1376 C CA . THR B 1 74 ? 47.097 -8.146 7.615 1.00 39.34 74 THR B CA 1
ATOM 1377 C C . THR B 1 74 ? 47.465 -8.288 9.088 1.00 44.08 74 THR B C 1
ATOM 1378 O O . THR B 1 74 ? 47.260 -9.354 9.636 1.00 46.15 74 THR B O 1
ATOM 1382 N N . GLY B 1 75 ? 47.956 -7.202 9.711 1.00 46.75 75 GLY B N 1
ATOM 1383 C CA . GLY B 1 75 ? 48.238 -7.154 11.142 1.00 47.23 75 GLY B CA 1
ATOM 1384 C C . GLY B 1 75 ? 47.027 -6.781 12.007 1.00 43.41 75 GLY B C 1
ATOM 1385 O O . GLY B 1 75 ? 47.115 -6.761 13.222 1.00 42.65 75 GLY B O 1
ATOM 1386 N N . HIS B 1 76 ? 45.893 -6.441 11.402 1.00 35.69 76 HIS B N 1
ATOM 1387 C CA . HIS B 1 76 ? 44.749 -5.999 12.170 1.00 34.32 76 HIS B CA 1
ATOM 1388 C C . HIS B 1 76 ? 44.228 -7.194 12.970 1.00 38.91 76 HIS B C 1
ATOM 1389 O O . HIS B 1 76 ? 43.927 -8.246 12.398 1.00 36.87 76 HIS B O 1
ATOM 1396 N N . PRO B 1 77 ? 43.997 -7.034 14.292 1.00 40.23 77 PRO B N 1
ATOM 1397 C CA . PRO B 1 77 ? 43.585 -8.137 15.156 1.00 39.76 77 PRO B CA 1
ATOM 1398 C C . PRO B 1 77 ? 42.331 -8.841 14.675 1.00 37.73 77 PRO B C 1
ATOM 1399 O O . PRO B 1 77 ? 42.233 -10.050 14.824 1.00 40.08 77 PRO B O 1
ATOM 1403 N N . LEU B 1 78 ? 41.381 -8.098 14.099 1.00 37.44 78 LEU B N 1
ATOM 1404 C CA . LEU B 1 78 ? 40.174 -8.744 13.608 1.00 40.87 78 LEU B CA 1
ATOM 1405 C C . LEU B 1 78 ? 40.491 -9.689 12.439 1.00 41.08 78 LEU B C 1
ATOM 1406 O O . LEU B 1 78 ? 39.891 -10.754 12.309 1.00 37.85 78 LEU B O 1
ATOM 1411 N N . HIS B 1 79 ? 41.397 -9.251 11.563 1.00 41.70 79 HIS B N 1
ATOM 1412 C CA . HIS B 1 79 ? 41.778 -10.055 10.425 1.00 44.87 79 HIS B CA 1
ATOM 1413 C C . HIS B 1 79 ? 42.588 -11.261 10.895 1.00 47.36 79 HIS B C 1
ATOM 1414 O O . HIS B 1 79 ? 42.427 -12.352 10.363 1.00 41.10 79 HIS B O 1
ATOM 1421 N N . VAL B 1 80 ? 43.459 -11.073 11.884 1.00 45.23 80 VAL B N 1
ATOM 1422 C CA . VAL B 1 80 ? 44.275 -12.175 12.366 1.00 43.68 80 VAL B CA 1
ATOM 1423 C C . VAL B 1 80 ? 43.376 -13.252 12.980 1.00 38.74 80 VAL B C 1
ATOM 1424 O O . VAL B 1 80 ? 43.489 -14.441 12.694 1.00 42.27 80 VAL B O 1
ATOM 1428 N N . GLU B 1 81 ? 42.395 -12.817 13.750 1.00 42.11 81 GLU B N 1
ATOM 1429 C CA . GLU B 1 81 ? 41.441 -13.732 14.347 1.00 45.24 81 GLU B CA 1
ATOM 1430 C C . GLU B 1 81 ? 40.626 -14.432 13.268 1.00 44.17 81 GLU B C 1
ATOM 1431 O O . GLU B 1 81 ? 40.381 -15.642 13.352 1.00 40.54 81 GLU B O 1
ATOM 1437 N N . PHE B 1 82 ? 40.184 -13.662 12.262 1.00 40.60 82 PHE B N 1
ATOM 1438 C CA . PHE B 1 82 ? 39.360 -14.239 11.203 1.00 40.59 82 PHE B CA 1
ATOM 1439 C C . PHE B 1 82 ? 40.151 -15.315 10.463 1.00 40.56 82 PHE B C 1
ATOM 1440 O O . PHE B 1 82 ? 39.629 -16.379 10.130 1.00 36.68 82 PHE B O 1
ATOM 1448 N N . SER B 1 83 ? 41.412 -14.989 10.174 1.00 40.63 83 SER B N 1
ATOM 1449 C CA . SER B 1 83 ? 42.343 -15.818 9.442 1.00 43.60 83 SER B CA 1
ATOM 1450 C C . SER B 1 83 ? 42.442 -17.196 10.100 1.00 49.43 83 SER B C 1
ATOM 1451 O O . SER B 1 83 ? 42.429 -18.240 9.428 1.00 43.14 83 SER B O 1
ATOM 1454 N N . ALA B 1 84 ? 42.618 -17.158 11.428 1.00 42.39 84 ALA B N 1
ATOM 1455 C CA . ALA B 1 84 ? 42.867 -18.368 12.193 1.00 44.67 84 ALA B CA 1
ATOM 1456 C C . ALA B 1 84 ? 41.645 -19.280 12.096 1.00 41.90 84 ALA B C 1
ATOM 1457 O O . ALA B 1 84 ? 41.757 -20.462 11.794 1.00 51.37 84 ALA B O 1
ATOM 1459 N N . ALA B 1 85 ? 40.466 -18.703 12.302 1.00 37.90 85 ALA B N 1
ATOM 1460 C CA . ALA B 1 85 ? 39.231 -19.436 12.170 1.00 36.17 85 ALA B CA 1
ATOM 1461 C C . ALA B 1 85 ? 39.038 -19.952 10.740 1.00 49.20 85 ALA B C 1
ATOM 1462 O O . ALA B 1 85 ? 38.540 -21.057 10.544 1.00 42.43 85 ALA B O 1
ATOM 1464 N N . PHE B 1 86 ? 39.422 -19.155 9.731 1.00 45.37 86 PHE B N 1
ATOM 1465 C CA . PHE B 1 86 ? 39.171 -19.510 8.340 1.00 41.89 86 PHE B CA 1
ATOM 1466 C C . PHE B 1 86 ? 39.968 -20.746 7.942 1.00 40.01 86 PHE B C 1
ATOM 1467 O O . PHE B 1 86 ? 39.463 -21.607 7.223 1.00 36.15 86 PHE B O 1
ATOM 1475 N N . THR B 1 87 ? 41.205 -20.828 8.438 1.00 38.36 87 THR B N 1
ATOM 1476 C CA . THR B 1 87 ? 42.063 -21.975 8.207 1.00 41.54 87 THR B CA 1
ATOM 1477 C C . THR B 1 87 ? 41.325 -23.265 8.523 1.00 40.85 87 THR B C 1
ATOM 1478 O O . THR B 1 87 ? 41.482 -24.268 7.852 1.00 46.50 87 THR B O 1
ATOM 1482 N N . ALA B 1 88 ? 40.519 -23.254 9.576 1.00 42.24 88 ALA B N 1
ATOM 1483 C CA . ALA B 1 88 ? 39.871 -24.473 10.023 1.00 39.02 88 ALA B CA 1
ATOM 1484 C C . ALA B 1 88 ? 38.777 -24.950 9.070 1.00 41.10 88 ALA B C 1
ATOM 1485 O O . ALA B 1 88 ? 38.378 -26.098 9.180 1.00 40.67 88 ALA B O 1
ATOM 1487 N N . VAL B 1 89 ? 38.214 -24.085 8.208 1.00 34.68 89 VAL B N 1
ATOM 1488 C CA . VAL B 1 89 ? 37.031 -24.474 7.449 1.00 36.46 89 VAL B CA 1
ATOM 1489 C C . VAL B 1 89 ? 37.284 -24.588 5.941 1.00 37.33 89 VAL B C 1
ATOM 1490 O O . VAL B 1 89 ? 36.343 -24.749 5.173 1.00 40.76 89 VAL B O 1
ATOM 1494 N N . ILE B 1 90 ? 38.542 -24.546 5.503 1.00 40.77 90 ILE B N 1
ATOM 1495 C CA . ILE B 1 90 ? 38.835 -24.625 4.080 1.00 45.39 90 ILE B CA 1
ATOM 1496 C C . ILE B 1 90 ? 39.515 -25.949 3.736 1.00 41.98 90 ILE B C 1
ATOM 1497 O O . ILE B 1 90 ? 40.252 -26.521 4.534 1.00 39.49 90 ILE B O 1
ATOM 1502 N N . ASP B 1 91 ? 39.179 -26.442 2.546 1.00 42.39 91 ASP B N 1
ATOM 1503 C CA . ASP B 1 91 ? 39.757 -27.632 1.966 1.00 42.62 91 ASP B CA 1
ATOM 1504 C C . ASP B 1 91 ? 40.964 -27.213 1.142 1.00 42.75 91 ASP B C 1
ATOM 1505 O O . ASP B 1 91 ? 42.060 -27.761 1.305 1.00 40.70 91 ASP B O 1
ATOM 1510 N N . LYS B 1 92 ? 40.774 -26.214 0.265 1.00 39.32 92 LYS B N 1
ATOM 1511 C CA . LYS B 1 92 ? 41.942 -25.618 -0.362 1.00 41.40 92 LYS B CA 1
ATOM 1512 C C . LYS B 1 92 ? 41.739 -24.157 -0.711 1.00 33.91 92 LYS B C 1
ATOM 1513 O O . LYS B 1 92 ? 40.628 -23.629 -0.713 1.00 33.03 92 LYS B O 1
ATOM 1519 N N . ILE B 1 93 ? 42.853 -23.534 -1.031 1.00 33.36 93 ILE B N 1
ATOM 1520 C CA . ILE B 1 93 ? 42.883 -22.096 -1.139 1.00 34.53 93 ILE B CA 1
ATOM 1521 C C . ILE B 1 93 ? 43.985 -21.665 -2.080 1.00 31.00 93 ILE B C 1
ATOM 1522 O O . ILE B 1 93 ? 45.099 -22.195 -2.087 1.00 35.47 93 ILE B O 1
ATOM 1527 N N . VAL B 1 94 ? 43.658 -20.608 -2.811 1.00 30.90 94 VAL B N 1
ATOM 1528 C CA . VAL B 1 94 ? 44.654 -19.835 -3.514 1.00 31.73 94 VAL B CA 1
ATOM 1529 C C . VAL B 1 94 ? 44.507 -18.393 -3.069 1.00 31.07 94 VAL B C 1
ATOM 1530 O O . VAL B 1 94 ? 43.403 -17.845 -3.125 1.00 34.56 94 VAL B O 1
ATOM 1534 N N . VAL B 1 95 ? 45.628 -17.814 -2.656 1.00 30.84 95 VAL B N 1
ATOM 1535 C CA . VAL B 1 95 ? 45.667 -16.418 -2.265 1.00 32.66 95 VAL B CA 1
ATOM 1536 C C . VAL B 1 95 ? 46.628 -15.686 -3.182 1.00 33.55 95 VAL B C 1
ATOM 1537 O O . VAL B 1 95 ? 47.785 -16.082 -3.319 1.00 37.34 95 VAL B O 1
ATOM 1541 N N . MET B 1 96 ? 46.130 -14.566 -3.717 1.00 32.83 96 MET B N 1
ATOM 1542 C CA . MET B 1 96 ? 46.925 -13.699 -4.565 1.00 37.12 96 MET B CA 1
ATOM 1543 C C . MET B 1 96 ? 46.808 -12.253 -4.098 1.00 33.10 96 MET B C 1
ATOM 1544 O O . MET B 1 96 ? 45.702 -11.733 -3.999 1.00 34.34 96 MET B O 1
ATOM 1549 N N . ASP B 1 97 ? 47.963 -11.595 -4.013 1.00 30.64 97 ASP B N 1
ATOM 1550 C CA . ASP B 1 97 ? 48.066 -10.244 -3.516 1.00 34.94 97 ASP B CA 1
ATOM 1551 C C . ASP B 1 97 ? 48.862 -9.433 -4.522 1.00 33.99 97 ASP B C 1
ATOM 1552 O O . ASP B 1 97 ? 50.030 -9.718 -4.723 1.00 37.25 97 ASP B O 1
ATOM 1557 N N . PHE B 1 98 ? 48.223 -8.442 -5.135 1.00 32.95 98 PHE B N 1
ATOM 1558 C CA . PHE B 1 98 ? 48.851 -7.754 -6.246 1.00 32.39 98 PHE B CA 1
ATOM 1559 C C . PHE B 1 98 ? 48.331 -6.336 -6.439 1.00 31.42 98 PHE B C 1
ATOM 1560 O O . PHE B 1 98 ? 47.151 -6.040 -6.214 1.00 31.73 98 PHE B O 1
ATOM 1568 N N . THR B 1 99 ? 49.256 -5.483 -6.909 1.00 34.19 99 THR B N 1
ATOM 1569 C CA . THR B 1 99 ? 48.906 -4.216 -7.532 1.00 36.46 99 THR B CA 1
ATOM 1570 C C . THR B 1 99 ? 48.077 -4.469 -8.794 1.00 34.26 99 THR B C 1
ATOM 1571 O O . THR B 1 99 ? 48.479 -5.257 -9.646 1.00 32.79 99 THR B O 1
ATOM 1575 N N . VAL B 1 100 ? 46.912 -3.803 -8.882 1.00 31.20 100 VAL B N 1
ATOM 1576 C CA . VAL B 1 100 ? 45.961 -4.017 -9.951 1.00 33.75 100 VAL B CA 1
ATOM 1577 C C . VAL B 1 100 ? 46.399 -3.175 -11.143 1.00 36.11 100 VAL B C 1
ATOM 1578 O O . VAL B 1 100 ? 46.566 -1.972 -11.014 1.00 33.57 100 VAL B O 1
ATOM 1582 N N . ALA B 1 101 ? 46.599 -3.827 -12.290 1.00 34.20 101 ALA B N 1
ATOM 1583 C CA . ALA B 1 101 ? 46.707 -3.152 -13.571 1.00 31.74 101 ALA B CA 1
ATOM 1584 C C . ALA B 1 101 ? 45.301 -2.931 -14.114 1.00 34.07 101 ALA B C 1
ATOM 1585 O O . ALA B 1 101 ? 44.586 -3.893 -14.433 1.00 33.01 101 ALA B O 1
ATOM 1587 N N . ALA B 1 102 ? 44.880 -1.654 -14.105 1.00 32.37 102 ALA B N 1
ATOM 1588 C CA . ALA B 1 102 ? 43.545 -1.269 -14.536 1.00 34.91 102 ALA B CA 1
ATOM 1589 C C . ALA B 1 102 ? 43.578 -1.021 -16.038 1.00 36.06 102 ALA B C 1
ATOM 1590 O O . ALA B 1 102 ? 44.243 -0.104 -16.489 1.00 37.93 102 ALA B O 1
ATOM 1592 N N . VAL B 1 103 ? 42.960 -1.895 -16.808 1.00 32.41 103 VAL B N 1
ATOM 1593 C CA . VAL B 1 103 ? 43.112 -1.859 -18.242 1.00 31.66 103 VAL B CA 1
ATOM 1594 C C . VAL B 1 103 ? 41.842 -1.276 -18.872 1.00 34.25 103 VAL B C 1
ATOM 1595 O O . VAL B 1 103 ? 41.918 -0.508 -19.828 1.00 34.05 103 VAL B O 1
ATOM 1599 N N . LYS B 1 104 ? 40.667 -1.709 -18.430 1.00 31.81 104 LYS B N 1
ATOM 1600 C CA . LYS B 1 104 ? 39.429 -1.196 -18.986 1.00 29.98 104 LYS B CA 1
ATOM 1601 C C . LYS B 1 104 ? 38.405 -1.119 -17.860 1.00 30.76 104 LYS B C 1
ATOM 1602 O O . LYS B 1 104 ? 38.371 -2.011 -17.025 1.00 29.46 104 LYS B O 1
ATOM 1608 N N . SER B 1 105 ? 37.585 -0.069 -17.828 1.00 31.52 105 SER B N 1
ATOM 1609 C CA . SER B 1 105 ? 36.494 0.022 -16.869 1.00 31.16 105 SER B CA 1
ATOM 1610 C C . SER B 1 105 ? 35.433 0.946 -17.434 1.00 34.54 105 SER B C 1
ATOM 1611 O O . SER B 1 105 ? 35.736 1.809 -18.262 1.00 30.92 105 SER B O 1
ATOM 1614 N N . PRO B 1 106 ? 34.170 0.801 -16.989 1.00 32.71 106 PRO B N 1
ATOM 1615 C CA . PRO B 1 106 ? 33.102 1.646 -17.484 1.00 35.16 106 PRO B CA 1
ATOM 1616 C C . PRO B 1 106 ? 33.108 2.994 -16.757 1.00 35.64 106 PRO B C 1
ATOM 1617 O O . PRO B 1 106 ? 32.473 3.937 -17.220 1.00 33.91 106 PRO B O 1
ATOM 1621 N N . VAL B 1 107 ? 33.814 3.070 -15.626 1.00 32.78 107 VAL B N 1
ATOM 1622 C CA . VAL B 1 107 ? 33.889 4.294 -14.845 1.00 32.59 107 VAL B CA 1
ATOM 1623 C C . VAL B 1 107 ? 35.327 4.454 -14.420 1.00 31.97 107 VAL B C 1
ATOM 1624 O O . VAL B 1 107 ? 36.114 3.504 -14.421 1.00 33.68 107 VAL B O 1
ATOM 1628 N N . VAL B 1 108 ? 35.655 5.680 -14.021 1.00 33.28 108 VAL B N 1
ATOM 1629 C CA . VAL B 1 108 ? 37.031 5.989 -13.691 1.00 32.69 108 VAL B CA 1
ATOM 1630 C C . VAL B 1 108 ? 37.441 5.277 -12.400 1.00 37.56 108 VAL B C 1
ATOM 1631 O O . VAL B 1 108 ? 36.787 5.395 -11.394 1.00 36.54 108 VAL B O 1
ATOM 1635 N N . VAL B 1 109 ? 38.573 4.582 -12.408 1.00 33.76 109 VAL B N 1
ATOM 1636 C CA . VAL B 1 109 ? 39.047 3.868 -11.230 1.00 35.91 109 VAL B CA 1
ATOM 1637 C C . VAL B 1 109 ? 40.510 4.214 -11.003 1.00 36.73 109 VAL B C 1
ATOM 1638 O O . VAL B 1 109 ? 41.049 3.808 -9.998 1.00 41.34 109 VAL B O 1
ATOM 1642 N N . ALA B 1 110 ? 41.184 4.835 -11.982 1.00 35.54 110 ALA B N 1
ATOM 1643 C CA . ALA B 1 110 ? 42.605 5.139 -11.874 1.00 37.02 110 ALA B CA 1
ATOM 1644 C C . ALA B 1 110 ? 42.890 6.466 -12.562 1.00 37.51 110 ALA B C 1
ATOM 1645 O O . ALA B 1 110 ? 43.533 6.506 -13.613 1.00 34.86 110 ALA B O 1
ATOM 1647 N N . PRO B 1 111 ? 42.406 7.589 -11.997 1.00 38.36 111 PRO B N 1
ATOM 1648 C CA . PRO B 1 111 ? 42.552 8.903 -12.636 1.00 38.90 111 PRO B CA 1
ATOM 1649 C C . PRO B 1 111 ? 43.988 9.341 -12.883 1.00 39.98 111 PRO B C 1
ATOM 1650 O O . PRO B 1 111 ? 44.298 9.955 -13.896 1.00 39.71 111 PRO B O 1
ATOM 1654 N N . ALA B 1 112 ? 44.897 9.006 -11.973 1.00 39.69 112 ALA B N 1
ATOM 1655 C CA . ALA B 1 112 ? 46.239 9.541 -12.073 1.00 35.21 112 ALA B CA 1
ATOM 1656 C C . ALA B 1 112 ? 46.917 9.085 -13.350 1.00 35.77 112 ALA B C 1
ATOM 1657 O O . ALA B 1 112 ? 47.789 9.785 -13.871 1.00 36.87 112 ALA B 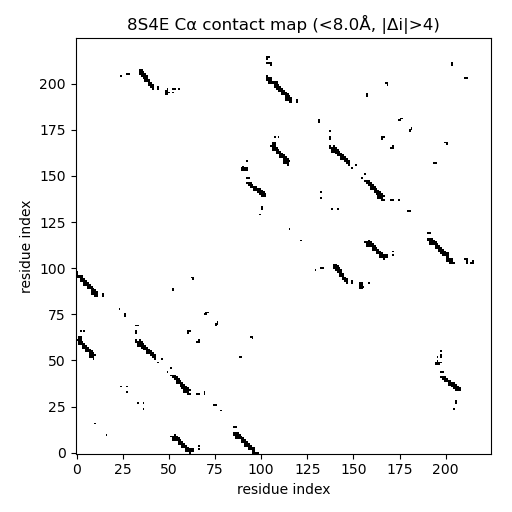O 1
ATOM 1659 N N . ALA B 1 113 ? 46.578 7.866 -13.804 1.00 39.19 113 ALA B N 1
ATOM 1660 C CA . ALA B 1 113 ? 47.179 7.306 -15.009 1.00 41.14 113 ALA B CA 1
ATOM 1661 C C . ALA B 1 113 ? 46.861 8.169 -16.236 1.00 37.95 113 ALA B C 1
ATOM 1662 O O . ALA B 1 113 ? 47.628 8.218 -17.173 1.00 37.77 113 ALA B O 1
ATOM 1664 N N . ALA B 1 114 ? 45.714 8.851 -16.258 1.00 34.12 114 ALA B N 1
ATOM 1665 C CA . ALA B 1 114 ? 45.413 9.713 -17.390 1.00 36.88 114 ALA B CA 1
ATOM 1666 C C . ALA B 1 114 ? 46.170 11.048 -17.338 1.00 36.39 114 ALA B C 1
ATOM 1667 O O . ALA B 1 114 ? 46.143 11.751 -18.334 1.00 32.69 114 ALA B O 1
ATOM 1669 N N . LEU B 1 115 ? 46.811 11.415 -16.210 1.00 36.21 115 LEU B N 1
ATOM 1670 C CA . LEU B 1 115 ? 47.291 12.784 -16.018 1.00 37.06 115 LEU B CA 1
ATOM 1671 C C . LEU B 1 115 ? 48.757 12.877 -15.623 1.00 40.25 115 LEU B C 1
ATOM 1672 O O . LEU B 1 115 ? 49.285 13.982 -15.567 1.00 36.88 115 LEU B O 1
ATOM 1677 N N . GLU B 1 116 ? 49.440 11.755 -15.404 1.00 38.94 116 GLU B N 1
ATOM 1678 C CA . GLU B 1 116 ? 50.773 11.826 -14.820 1.00 46.07 116 GLU B CA 1
ATOM 1679 C C . GLU B 1 116 ? 51.771 12.476 -15.765 1.00 37.63 116 GLU B C 1
ATOM 1680 O O . GLU B 1 116 ? 52.732 13.107 -15.317 1.00 41.32 116 GLU B O 1
ATOM 1686 N N . TRP B 1 117 ? 51.529 12.386 -17.069 1.00 36.40 117 TRP B N 1
ATOM 1687 C CA . TRP B 1 117 ? 52.354 13.085 -18.040 1.00 32.68 117 TRP B CA 1
ATOM 1688 C C . TRP B 1 117 ? 52.369 14.593 -17.769 1.00 36.42 117 TRP B C 1
ATOM 1689 O O . TRP B 1 117 ? 53.247 15.288 -18.259 1.00 38.47 117 TRP B O 1
ATOM 1700 N N . SER B 1 118 ? 51.359 15.150 -17.078 1.00 36.98 118 SER B N 1
ATOM 1701 C CA . SER B 1 118 ? 51.293 16.599 -16.927 1.00 36.62 118 SER B CA 1
ATOM 1702 C C . SER B 1 118 ? 52.176 17.090 -15.771 1.00 38.11 118 SER B C 1
ATOM 1703 O O . SER B 1 118 ? 52.313 18.288 -15.569 1.00 36.45 118 SER B O 1
ATOM 1706 N N . HIS B 1 119 ? 52.795 16.181 -15.022 1.00 34.29 119 HIS B N 1
ATOM 1707 C CA . HIS B 1 119 ? 53.712 16.574 -13.972 1.00 35.47 119 HIS B CA 1
ATOM 1708 C C . HIS B 1 119 ? 54.836 17.378 -14.597 1.00 39.61 119 HIS B C 1
ATOM 1709 O O . HIS B 1 119 ? 55.459 16.906 -15.512 1.00 39.39 119 HIS B O 1
ATOM 1716 N N . PRO B 1 120 ? 55.197 18.579 -14.117 1.00 40.36 120 PRO B N 1
ATOM 1717 C CA . PRO B 1 120 ? 56.344 19.287 -14.695 1.00 38.88 120 PRO B CA 1
ATOM 1718 C C . PRO B 1 120 ? 57.661 18.537 -14.574 1.00 39.68 120 PRO B C 1
ATOM 1719 O O . PRO B 1 120 ? 57.830 17.670 -13.717 1.00 38.38 120 PRO B O 1
ATOM 1723 N N . GLN B 1 121 ? 58.572 18.824 -15.516 1.00 46.92 121 GLN B N 1
ATOM 1724 C CA . GLN B 1 121 ? 59.916 18.262 -15.500 1.00 50.11 121 GLN B CA 1
ATOM 1725 C C . GLN B 1 121 ? 60.772 19.245 -14.703 1.00 55.81 121 GLN B C 1
ATOM 1726 O O . GLN B 1 121 ? 60.825 20.429 -15.031 1.00 53.98 121 GLN B O 1
ATOM 1728 N N . PHE B 1 122 ? 61.343 18.754 -13.600 1.00 58.46 122 PHE B N 1
ATOM 1729 C CA . PHE B 1 122 ? 62.138 19.570 -12.693 1.00 60.57 122 PHE B CA 1
ATOM 1730 C C . PHE B 1 122 ? 63.615 19.208 -12.877 1.00 63.43 122 PHE B C 1
ATOM 1731 O O . PHE B 1 122 ? 64.451 20.078 -12.707 1.00 60.55 122 PHE B O 1
ATOM 1739 N N . GLU B 1 123 ? 63.903 17.923 -13.168 1.00 73.16 123 GLU B N 1
ATOM 1740 C CA . GLU B 1 123 ? 65.224 17.366 -13.461 1.00 79.69 123 GLU B CA 1
ATOM 1741 C C . GLU B 1 123 ? 65.960 16.979 -12.162 1.00 84.84 123 GLU B C 1
ATOM 1742 O O . GLU B 1 123 ? 66.072 15.748 -11.898 1.00 88.21 123 GLU B O 1
#